Protein 2DRI (pdb70)

Organism: Escherichia coli (strain K12) (NCBI:txid83333)

B-factor: mean 22.69, std 11.7, range [7.86, 69.54]

InterPro domains:
  IPR025997 Periplasmic binding protein [PF13407] (29-281)
  IPR028082 Periplasmic binding protein-like I [SSF53822] (26-295)

Nearest PDB structures (foldseek):
  1dbp-assembly1_A  TM=1.003E+00  e=9.911E-52  Escherichia coli
  1drj-assembly1_A  TM=1.003E+00  e=2.709E-51  Escherichia coli
  1drk-assembly1_A  TM=1.003E+00  e=5.599E-51  Escherichia coli
  2gx6-assembly1_A  TM=9.977E-01  e=1.998E-49  Escherichia coli K-12
  1urp-assembly1_A  TM=7.702E-01  e=1.668E-48  Escherichia coli K-12

CATH classification: 3.40.50.2300 (+1 more: 3.40.50.2300)

Foldseek 3Di:
DAEAEEEEAAPPALLQVLLVVLLVVLCVVVVYHYHYHYQPLPLVSSLVVLVVVLPVRHQAYEYADSFQESCQVSQVVCVVSVHAYEYFAWHRPHHDHQAYEHAQLLCQLLVLLVVCCVPQNAQAEEEEAFADPRTPNRVNSVNSVVVSCVVRVYHYQYYYYQHLAQQSLLVVLLVSCVVCVRHAEYEYSAQSSQNSNLVSCVVVVNQRHAYEHEACRPVSQVCLQVVSHAKYKHWNSSVSSSVSNVVSVCVVVVHHDDRYDHTDIDIDHHD

Secondary structure (DSSP, 8-state):
--EEEEEES-SSSHHHHHHHHHHHHHHHHHT-EEEEEE-TT-HHHHHHHHHHHTTTTEEEEEE--SSTTTTHHHHHHHHHTT--EEEESS--SSS--SEEEEE-HHHHHHHHHHHHHHHH-TT-EEEEEE--TT-HHHHHHHHHHHHHHHHHT-EEEEEEE-TT-HHHHHHHHHHHHHH-TT--EEEESSHHHHHHHHHHHHHHT--S-EEEEEE--HHHHHHHHTTSS-EEEE--HHHHHHHHHHHHHHHHTT----SEEEE--EEE---

Radius of gyration: 19.08 Å; Cα contacts (8 Å, |Δi|>4): 651; chains: 1; bounding box: 45×58×33 Å

Sequence (271 aa):
KDTIALVVSTLNNPFFVSLKDGAQKEADKLGYNLVVLDSQNNPAKELANVQDLTVRGTKILLINPTDSDAVGNAVKMANQANIPVITLDRQATKGEVVSHIASDNVLGGKIAGDYIAKKAGEGAKVIELQGIAGTSAARERGEGFQQAVAAHKFNVLASQPADFDRIKGLNVMQNLLTAHPDVQAVFAQNDEMALGALRALQTAGKSDVMVVGFDGTPDGEKAVNDGKLAATIAQLPDQIGAKGVETADKVLKGEKVQAKYPVDLKLVVKQ

Solvent-accessible surface area: 11570 Å² total; per-residue (Å²): 184,56,27,0,0,0,0,0,0,16,64,127,8,42,6,7,56,32,0,50,70,6,0,63,159,18,0,97,149,59,35,26,68,22,35,45,34,39,0,105,71,60,60,72,76,2,53,45,19,2,79,76,4,34,130,120,47,10,89,0,5,0,0,0,0,4,31,5,92,48,0,5,101,3,0,102,66,1,46,147,37,132,15,41,1,0,1,0,7,5,70,16,76,118,29,141,49,57,1,21,0,3,4,73,3,44,76,0,0,78,49,0,0,44,27,0,8,148,112,34,26,113,36,3,72,0,0,4,0,53,1,29,74,34,1,5,2,10,128,28,7,12,86,0,0,90,91,0,21,65,67,33,151,15,71,49,37,18,53,72,56,1,46,18,42,83,109,100,0,41,77,21,0,52,99,17,12,115,71,48,78,65,3,79,0,0,0,0,1,3,0,15,0,0,22,1,0,28,143,0,5,136,100,53,66,58,116,108,12,28,1,0,0,0,6,16,7,98,64,0,64,126,2,0,83,71,54,114,2,34,0,0,0,8,6,62,18,67,92,0,0,25,59,0,0,52,0,0,14,59,31,59,134,64,88,202,33,109,77,92,20,102,15,118,32,123,68,21,57,100,201

Structure (mmCIF, N/CA/C/O backbone):
data_2DRI
#
_entry.id   2DRI
#
_cell.length_a   74.920
_cell.length_b   88.990
_cell.length_c   40.270
_cell.angle_alpha   90.00
_cell.angle_beta   90.00
_cell.angle_gamma   90.00
#
_symmetry.space_group_name_H-M   'P 21 21 21'
#
loop_
_entity.id
_entity.type
_entity.pdbx_description
1 polymer 'D-RIBOSE-BINDING PROTEIN'
2 non-polymer beta-D-ribopyranose
3 water water
#
loop_
_atom_site.group_PDB
_atom_site.id
_atom_site.type_symbol
_atom_site.label_atom_id
_atom_site.label_alt_id
_atom_site.label_comp_id
_atom_site.label_asym_id
_atom_site.label_entity_id
_atom_site.label_seq_id
_atom_site.pdbx_PDB_ins_code
_atom_site.Cartn_x
_atom_site.Cartn_y
_atom_site.Cartn_z
_atom_site.occupancy
_atom_site.B_iso_or_equiv
_atom_site.auth_seq_id
_atom_site.auth_comp_id
_atom_site.auth_asym_id
_atom_site.auth_atom_id
_atom_site.pdbx_PDB_model_num
ATOM 1 N N . LYS A 1 1 ? 64.731 9.461 59.430 1.00 43.16 1 LYS A N 1
ATOM 2 C CA . LYS A 1 1 ? 63.588 10.286 58.927 1.00 41.35 1 LYS A CA 1
ATOM 3 C C . LYS A 1 1 ? 63.790 10.671 57.468 1.00 39.62 1 LYS A C 1
ATOM 4 O O . LYS A 1 1 ? 64.887 11.089 57.078 1.00 41.63 1 LYS A O 1
ATOM 16 N N . ASP A 1 2 ? 62.754 10.504 56.664 1.00 35.56 2 ASP A N 1
ATOM 17 C CA . ASP A 1 2 ? 62.809 10.949 55.290 1.00 33.00 2 ASP A CA 1
ATOM 18 C C . ASP A 1 2 ? 62.710 12.475 55.222 1.00 30.50 2 ASP A C 1
ATOM 19 O O . ASP A 1 2 ? 62.048 13.121 56.052 1.00 29.26 2 ASP A O 1
ATOM 25 N N . THR A 1 3 ? 63.375 13.040 54.248 1.00 26.49 3 THR A N 1
ATOM 26 C CA . THR A 1 3 ? 63.375 14.470 54.079 1.00 25.41 3 THR A CA 1
ATOM 27 C C . THR A 1 3 ? 62.532 14.872 52.879 1.00 22.88 3 THR A C 1
ATOM 28 O O . THR A 1 3 ? 62.678 14.320 51.778 1.00 21.54 3 THR A O 1
ATOM 34 N N . ILE A 1 4 ? 61.604 15.778 53.126 1.00 22.33 4 ILE A N 1
ATOM 35 C CA . ILE A 1 4 ? 60.826 16.388 52.059 1.00 21.43 4 ILE A CA 1
ATOM 36 C C . ILE A 1 4 ? 61.313 17.824 51.936 1.00 19.39 4 ILE A C 1
ATOM 37 O O . ILE A 1 4 ? 61.613 18.470 52.943 1.00 19.57 4 ILE A O 1
ATOM 43 N N . ALA A 1 5 ? 61.430 18.321 50.740 1.00 17.34 5 ALA A N 1
ATOM 44 C CA . ALA A 1 5 ? 61.876 19.690 50.584 1.00 16.20 5 ALA A CA 1
ATOM 45 C C . ALA A 1 5 ? 60.752 20.564 50.063 1.00 15.41 5 ALA A C 1
ATOM 46 O O . ALA A 1 5 ? 59.968 20.137 49.207 1.00 14.55 5 ALA A O 1
ATOM 49 N N . LEU A 1 6 ? 60.670 21.765 50.613 1.00 14.20 6 LEU A N 1
ATOM 50 C CA . LEU A 1 6 ? 59.723 22.759 50.152 1.00 14.05 6 LEU A CA 1
ATOM 51 C C . LEU A 1 6 ? 60.497 23.965 49.611 1.00 13.91 6 LEU A C 1
ATOM 52 O O . LEU A 1 6 ? 61.218 24.634 50.362 1.00 14.81 6 LEU A O 1
ATOM 58 N N . VAL A 1 7 ? 60.391 24.200 48.315 1.00 11.88 7 VAL A N 1
ATOM 59 C CA . VAL A 1 7 ? 61.025 25.364 47.694 1.00 13.15 7 VAL A CA 1
ATOM 60 C C . VAL A 1 7 ? 59.945 26.389 47.418 1.00 13.33 7 VAL A C 1
ATOM 61 O O . VAL A 1 7 ? 59.096 26.186 46.540 1.00 13.37 7 VAL A O 1
ATOM 66 N N . VAL A 1 8 ? 59.955 27.471 48.181 1.00 12.69 8 VAL A N 1
ATOM 67 C CA . VAL A 1 8 ? 58.910 28.481 48.065 1.00 13.00 8 VAL A CA 1
ATOM 68 C C . VAL A 1 8 ? 59.393 29.705 47.251 1.00 12.07 8 VAL A C 1
ATOM 69 O O . VAL A 1 8 ? 60.583 30.051 47.319 1.00 12.73 8 VAL A O 1
ATOM 74 N N . SER A 1 9 ? 58.494 30.335 46.457 1.00 11.40 9 SER A N 1
ATOM 75 C CA . SER A 1 9 ? 58.897 31.486 45.604 1.00 11.12 9 SER A CA 1
ATOM 76 C C . SER A 1 9 ? 59.469 32.645 46.434 1.00 10.07 9 SER A C 1
ATOM 77 O O . SER A 1 9 ? 60.426 33.284 46.022 1.00 13.05 9 SER A O 1
ATOM 82 N N . THR A 1 10 ? 58.900 32.890 47.608 1.00 11.22 10 THR A N 1
ATOM 83 C CA . THR A 1 10 ? 59.394 33.930 48.492 1.00 13.49 10 THR A CA 1
ATOM 84 C C . THR A 1 10 ? 58.793 33.757 49.885 1.00 15.11 10 THR A C 1
ATOM 85 O O . THR A 1 10 ? 57.710 33.176 50.032 1.00 16.74 10 THR A O 1
ATOM 91 N N . LEU A 1 11 ? 59.515 34.215 50.902 1.00 14.10 11 LEU A N 1
ATOM 92 C CA . LEU A 1 11 ? 58.982 34.236 52.247 1.00 14.12 11 LEU A CA 1
ATOM 93 C C . LEU A 1 11 ? 58.563 35.659 52.646 1.00 14.45 11 LEU A C 1
ATOM 94 O O . LEU A 1 11 ? 58.102 35.889 53.756 1.00 15.06 11 LEU A O 1
ATOM 100 N N . ASN A 1 12 ? 58.730 36.619 51.734 1.00 14.29 12 ASN A N 1
ATOM 101 C CA . ASN A 1 12 ? 58.324 37.986 52.015 1.00 16.38 12 ASN A CA 1
ATOM 102 C C . ASN A 1 12 ? 56.913 38.211 51.498 1.00 17.42 12 ASN A C 1
ATOM 103 O O . ASN A 1 12 ? 56.662 39.071 50.657 1.00 22.56 12 ASN A O 1
ATOM 111 N N . ASN A 1 13 ? 56.018 37.400 51.978 1.00 15.54 13 ASN A N 1
ATOM 112 C CA . ASN A 1 13 ? 54.604 37.494 51.644 1.00 13.48 13 ASN A CA 1
ATOM 113 C C . ASN A 1 13 ? 53.924 36.591 52.639 1.00 13.71 13 ASN A C 1
ATOM 114 O O . ASN A 1 13 ? 54.219 35.404 52.679 1.00 13.86 13 ASN A O 1
ATOM 122 N N . PRO A 1 14 ? 53.040 37.134 53.491 1.00 14.96 14 PRO A N 1
ATOM 123 C CA . PRO A 1 14 ? 52.325 36.349 54.521 1.00 12.60 14 PRO A CA 1
ATOM 124 C C . PRO A 1 14 ? 51.643 35.082 53.960 1.00 12.64 14 PRO A C 1
ATOM 125 O O . PRO A 1 14 ? 51.530 34.064 54.649 1.00 12.44 14 PRO A O 1
ATOM 129 N N . PHE A 1 15 ? 51.205 35.135 52.717 1.00 10.92 15 PHE A N 1
ATOM 130 C CA . PHE A 1 15 ? 50.569 33.973 52.118 1.00 13.03 15 PHE A CA 1
ATOM 131 C C . PHE A 1 15 ? 51.519 32.760 52.118 1.00 12.56 15 PHE A C 1
ATOM 132 O O . PHE A 1 15 ? 51.142 31.657 52.516 1.00 13.03 15 PHE A O 1
ATOM 141 N N . PHE A 1 16 ? 52.756 32.967 51.681 1.00 11.95 16 PHE A N 1
ATOM 142 C CA . PHE A 1 16 ? 53.715 31.871 51.626 1.00 12.34 16 PHE A CA 1
ATOM 143 C C . PHE A 1 16 ? 54.243 31.472 52.999 1.00 12.72 16 PHE A C 1
ATOM 144 O O . PHE A 1 16 ? 54.646 30.336 53.194 1.00 14.03 16 PHE A O 1
ATOM 153 N N . VAL A 1 17 ? 54.226 32.392 53.962 1.00 13.22 17 VAL A N 1
ATOM 154 C CA . VAL A 1 17 ? 54.566 32.034 55.334 1.00 13.34 17 VAL A CA 1
ATOM 155 C C . VAL A 1 17 ? 53.522 31.032 55.873 1.00 14.18 17 VAL A C 1
ATOM 156 O O . VAL A 1 17 ? 53.850 30.013 56.492 1.00 12.92 17 VAL A O 1
ATOM 161 N N . SER A 1 18 ? 52.251 31.319 55.608 1.00 14.70 18 SER A N 1
ATOM 162 C CA . SER A 1 18 ? 51.169 30.428 56.017 1.00 13.88 18 SER A CA 1
ATOM 163 C C . SER A 1 18 ? 51.263 29.061 55.320 1.00 13.69 18 SER A C 1
ATOM 164 O O . SER A 1 18 ? 50.995 28.033 55.934 1.00 13.20 18 SER A O 1
ATOM 169 N N . LEU A 1 19 ? 51.613 29.072 54.026 1.00 12.67 19 LEU A N 1
ATOM 170 C CA . LEU A 1 19 ? 51.747 27.836 53.256 1.00 12.83 19 LEU A CA 1
ATOM 171 C C . LEU A 1 19 ? 52.850 26.991 53.870 1.00 14.01 19 LEU A C 1
ATOM 172 O O . LEU A 1 19 ? 52.676 25.773 54.060 1.00 16.02 19 LEU A O 1
ATOM 178 N N . LYS A 1 20 ? 53.972 27.645 54.201 1.00 13.89 20 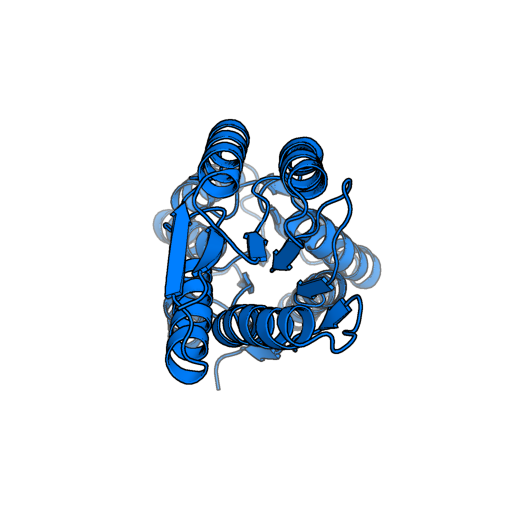LYS A N 1
ATOM 179 C CA . LYS A 1 20 ? 55.097 26.967 54.860 1.00 16.00 20 LYS A CA 1
ATOM 180 C C . LYS A 1 20 ? 54.690 26.403 56.213 1.00 15.32 20 LYS A C 1
ATOM 181 O O . LYS A 1 20 ? 55.027 25.270 56.526 1.00 16.52 20 LYS A O 1
ATOM 191 N N . ASP A 1 21 ? 53.981 27.180 57.018 1.00 15.80 21 ASP A N 1
ATOM 192 C CA . ASP A 1 21 ? 53.537 26.688 58.331 1.00 17.91 21 ASP A CA 1
ATOM 193 C C . ASP A 1 21 ? 52.616 25.466 58.206 1.00 17.95 21 ASP A C 1
ATOM 194 O O . ASP A 1 21 ? 52.715 24.507 58.991 1.00 16.69 21 ASP A O 1
ATOM 200 N N . GLY A 1 22 ? 51.723 25.508 57.222 1.00 16.88 22 GLY A N 1
ATOM 201 C CA . GLY A 1 22 ? 50.829 24.401 56.990 1.00 17.10 22 GLY A CA 1
ATOM 202 C C . GLY A 1 22 ? 51.599 23.145 56.687 1.00 18.75 22 GLY A C 1
ATOM 203 O O . GLY A 1 22 ? 51.325 22.088 57.265 1.00 19.10 22 GLY A O 1
ATOM 205 N N . ALA A 1 23 ? 52.593 23.261 55.790 1.00 17.83 23 ALA A N 1
ATOM 206 C CA . ALA A 1 23 ? 53.437 22.121 55.428 1.00 17.02 23 ALA A CA 1
ATOM 207 C C . ALA A 1 23 ? 54.244 21.609 56.632 1.00 18.05 23 ALA A C 1
ATOM 208 O O . ALA A 1 23 ? 54.372 20.397 56.830 1.00 18.40 23 ALA A O 1
ATOM 211 N N . GLN A 1 24 ? 54.756 22.536 57.438 1.00 17.86 24 GLN A N 1
ATOM 212 C CA . GLN A 1 24 ? 55.550 22.194 58.609 1.00 19.64 24 GLN A CA 1
ATOM 213 C C . GLN A 1 24 ? 54.725 21.435 59.634 1.00 21.29 24 GLN A C 1
ATOM 214 O O . GLN A 1 24 ? 55.195 20.459 60.235 1.00 21.57 24 GLN A O 1
ATOM 223 N N . LYS A 1 25 ? 53.507 21.875 59.836 1.00 20.68 25 LYS A N 1
ATOM 224 C CA . LYS A 1 25 ? 52.641 21.235 60.804 1.00 22.95 25 LYS A CA 1
ATOM 225 C C . LYS A 1 25 ? 52.334 19.788 60.387 1.00 23.24 25 LYS A C 1
ATOM 226 O O . LYS A 1 25 ? 52.307 18.865 61.223 1.00 25.30 25 LYS A O 1
ATOM 236 N N . GLU A 1 26 ? 52.132 19.586 59.098 1.00 22.58 26 GLU A N 1
ATOM 237 C CA . GLU A 1 26 ? 51.793 18.269 58.587 1.00 22.89 26 GLU A CA 1
ATOM 238 C C . GLU A 1 26 ? 53.012 17.350 58.599 1.00 24.70 26 GLU A C 1
ATOM 239 O O . GLU A 1 26 ? 52.906 16.173 58.963 1.00 23.80 26 GLU A O 1
ATOM 246 N N . ALA A 1 27 ? 54.165 17.892 58.209 1.00 22.95 27 ALA A N 1
ATOM 247 C CA . ALA A 1 27 ? 55.397 17.131 58.244 1.00 24.24 27 ALA A CA 1
ATOM 248 C C . ALA A 1 27 ? 55.634 16.628 59.661 1.00 26.72 27 ALA A C 1
ATOM 249 O O . ALA A 1 27 ? 55.959 15.465 59.868 1.00 26.80 27 ALA A O 1
ATOM 252 N N . ASP A 1 28 ? 55.445 17.509 60.633 1.00 29.59 28 ASP A N 1
ATOM 253 C CA . ASP A 1 28 ? 55.619 17.143 62.040 1.00 32.88 28 ASP A CA 1
ATOM 254 C C . ASP A 1 28 ? 54.667 16.018 62.437 1.00 34.11 28 ASP A C 1
ATOM 255 O O . ASP A 1 28 ? 55.051 15.083 63.144 1.00 35.83 28 ASP A O 1
ATOM 261 N N . LYS A 1 29 ? 53.433 16.116 61.977 1.00 33.84 29 LYS A N 1
ATOM 262 C CA . LYS A 1 29 ? 52.423 15.121 62.290 1.00 33.10 29 LYS A CA 1
ATOM 263 C C . LYS A 1 29 ? 52.764 13.759 61.672 1.00 32.09 29 LYS A C 1
ATOM 264 O O . LYS A 1 29 ? 52.628 12.731 62.334 1.00 32.60 29 LYS A O 1
ATOM 274 N N . LEU A 1 30 ? 53.253 13.766 60.420 1.00 30.52 30 LEU A N 1
ATOM 275 C CA . LEU A 1 30 ? 53.545 12.525 59.706 1.00 28.01 30 LEU A CA 1
ATOM 276 C C . LEU A 1 30 ? 54.972 12.005 59.912 1.00 27.94 30 LEU A C 1
ATOM 277 O O . LEU A 1 30 ? 55.344 10.986 59.322 1.00 28.78 30 LEU A O 1
ATOM 283 N N . GLY A 1 31 ? 55.771 12.692 60.728 1.00 27.37 31 GLY A N 1
ATOM 284 C CA . GLY A 1 31 ? 57.124 12.224 61.021 1.00 27.73 31 GLY A CA 1
ATOM 285 C C . GLY A 1 31 ? 58.154 12.457 59.911 1.00 28.87 31 GLY A C 1
ATOM 286 O O . GLY A 1 31 ? 59.082 11.655 59.726 1.00 29.23 31 GLY A O 1
ATOM 288 N N . TYR A 1 32 ? 58.010 13.536 59.163 1.00 27.78 32 TYR A N 1
ATOM 289 C CA . TYR A 1 32 ? 58.983 13.838 58.131 1.00 26.21 32 TYR A CA 1
ATOM 290 C C . TYR A 1 32 ? 59.879 14.976 58.530 1.00 25.80 32 TYR A C 1
ATOM 291 O O . TYR A 1 32 ? 59.559 15.784 59.420 1.00 25.11 32 TYR A O 1
ATOM 302 N N . ASN A 1 33 ? 60.999 15.038 57.866 1.00 25.80 33 ASN A N 1
ATOM 303 C CA . ASN A 1 33 ? 61.907 16.139 58.046 1.00 26.96 33 ASN A CA 1
ATOM 304 C C . ASN A 1 33 ? 61.641 17.137 56.928 1.00 24.74 33 ASN A C 1
ATOM 305 O O . ASN A 1 33 ? 61.714 16.763 55.763 1.00 25.90 33 ASN A O 1
ATOM 313 N N . LEU A 1 34 ? 61.301 18.386 57.261 1.00 23.75 34 LEU A N 1
ATOM 314 C CA . LEU A 1 34 ? 61.020 19.380 56.201 1.00 21.45 34 LEU A CA 1
ATOM 315 C C . LEU A 1 34 ? 62.137 20.401 56.038 1.00 20.42 34 LEU A C 1
ATOM 316 O O . LEU A 1 34 ? 62.450 21.136 56.974 1.00 22.12 34 LEU A O 1
ATOM 322 N N . VAL A 1 35 ? 62.719 20.443 54.843 1.00 19.12 35 VAL A N 1
ATOM 323 C CA . VAL A 1 35 ? 63.727 21.454 54.519 1.00 20.12 35 VAL A CA 1
ATOM 324 C C . VAL A 1 35 ? 63.076 22.586 53.684 1.00 18.52 35 VAL A C 1
ATOM 325 O O . VAL A 1 35 ? 62.438 22.325 52.670 1.00 18.27 35 VAL A O 1
ATOM 330 N N . VAL A 1 36 ? 63.225 23.837 54.119 1.00 17.22 36 VAL A N 1
ATOM 331 C CA . VAL A 1 36 ? 62.602 24.966 53.396 1.00 16.72 36 VAL A CA 1
ATOM 332 C C . VAL A 1 36 ? 63.651 25.849 52.728 1.00 14.69 36 VAL A C 1
ATOM 333 O O . VAL A 1 36 ? 64.600 26.280 53.371 1.00 16.50 36 VAL A O 1
ATOM 338 N N . LEU A 1 37 ? 63.486 26.105 51.448 1.00 13.65 37 LEU A N 1
ATOM 339 C CA . LEU A 1 37 ? 64.416 26.968 50.729 1.00 14.60 37 LEU A CA 1
ATOM 340 C C . LEU A 1 37 ? 63.661 28.093 50.036 1.00 15.03 37 LEU A C 1
ATOM 341 O O . LEU A 1 37 ? 62.583 27.873 49.481 1.00 15.19 37 LEU A O 1
ATOM 347 N N . ASP A 1 38 ? 64.232 29.282 50.072 1.00 13.03 38 ASP A N 1
ATOM 348 C CA . ASP A 1 38 ? 63.600 30.455 49.507 1.00 12.74 38 ASP A CA 1
ATOM 349 C C . ASP A 1 38 ? 64.225 30.830 48.172 1.00 10.45 38 ASP A C 1
ATOM 350 O O . ASP A 1 38 ? 65.409 31.043 48.094 1.00 12.47 38 ASP A O 1
ATOM 356 N N . SER A 1 39 ? 63.428 30.926 47.132 1.00 10.78 39 SER A N 1
ATOM 357 C CA . SER A 1 39 ? 63.947 31.283 45.809 1.00 11.65 39 SER A CA 1
ATOM 358 C C . SER A 1 39 ? 64.015 32.808 45.596 1.00 12.37 39 SER A C 1
ATOM 359 O O . SER A 1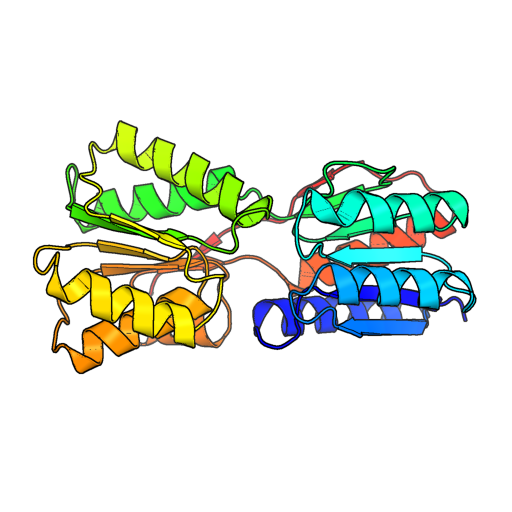 39 ? 64.562 33.277 44.586 1.00 12.74 39 SER A O 1
ATOM 364 N N . GLN A 1 40 ? 63.394 33.558 46.514 1.00 10.96 40 GLN A N 1
ATOM 365 C CA . GLN A 1 40 ? 63.392 35.027 46.457 1.00 13.71 40 GLN A CA 1
ATOM 366 C C . GLN A 1 40 ? 62.959 35.590 45.079 1.00 14.00 40 GLN A C 1
ATOM 367 O O . GLN A 1 40 ? 63.555 36.520 44.567 1.00 16.04 40 GLN A O 1
ATOM 376 N N . ASN A 1 41 ? 61.914 34.985 44.489 1.00 14.00 41 ASN A N 1
ATOM 377 C CA . ASN A 1 41 ? 61.351 35.414 43.198 1.00 15.31 41 ASN A CA 1
ATOM 378 C C . ASN A 1 41 ? 62.337 35.345 42.048 1.00 15.50 41 ASN A C 1
ATOM 379 O O . ASN A 1 41 ? 62.073 35.882 40.973 1.00 16.21 41 ASN A O 1
ATOM 387 N N . ASN A 1 42 ? 63.440 34.640 42.250 1.00 15.37 42 ASN A N 1
ATOM 388 C CA . ASN A 1 42 ? 64.499 34.567 41.241 1.00 14.40 42 ASN A CA 1
ATOM 389 C C . ASN A 1 42 ? 64.636 33.133 40.655 1.00 13.84 42 ASN A C 1
ATOM 390 O O . ASN A 1 42 ? 65.037 32.198 41.370 1.00 12.94 42 ASN A O 1
ATOM 398 N N . PRO A 1 43 ? 64.283 32.922 39.354 1.00 13.41 43 PRO A N 1
ATOM 399 C CA . PRO A 1 43 ? 64.392 31.601 38.697 1.00 13.84 43 PRO A CA 1
ATOM 400 C C . PRO A 1 43 ? 65.814 31.013 38.798 1.00 15.08 43 PRO A C 1
ATOM 401 O O . PRO A 1 43 ? 65.990 29.801 38.870 1.00 15.21 43 PRO A O 1
ATOM 405 N N . ALA A 1 44 ? 66.836 31.874 38.774 1.00 15.07 44 ALA A N 1
ATOM 406 C CA . ALA A 1 44 ? 68.207 31.387 38.884 1.00 15.31 44 ALA A CA 1
ATOM 407 C C . ALA A 1 44 ? 68.452 30.821 40.259 1.00 14.66 44 ALA A C 1
ATOM 408 O O . ALA A 1 44 ? 69.122 29.806 40.401 1.00 17.94 44 ALA A O 1
ATOM 411 N N . LYS A 1 45 ? 67.909 31.483 41.269 1.00 14.71 45 LYS A N 1
ATOM 412 C CA . LYS A 1 45 ? 68.060 31.038 42.643 1.00 15.89 45 LYS A CA 1
ATOM 413 C C . LYS A 1 45 ? 67.275 29.736 42.868 1.00 14.16 45 LYS A C 1
ATOM 414 O O . LYS A 1 45 ? 67.709 28.840 43.586 1.00 13.66 45 LYS A O 1
ATOM 424 N N . GLU A 1 46 ? 66.114 29.653 42.248 1.00 14.17 46 GLU A N 1
ATOM 425 C CA . GLU A 1 46 ? 65.282 28.469 42.338 1.00 13.04 46 GLU A CA 1
ATOM 426 C C . GLU A 1 46 ? 66.024 27.245 41.789 1.00 12.60 46 GLU A C 1
ATOM 427 O O . GLU A 1 46 ? 66.043 26.176 42.420 1.00 12.89 46 GLU A O 1
ATOM 434 N N . LEU A 1 47 ? 66.644 27.410 40.626 1.00 12.81 47 LEU A N 1
ATOM 435 C CA . LEU A 1 47 ? 67.384 26.326 40.000 1.00 14.44 47 LEU A CA 1
ATOM 436 C C . LEU A 1 47 ? 68.523 25.853 40.913 1.00 15.48 47 LEU A C 1
ATOM 437 O O . LEU A 1 47 ? 68.687 24.652 41.149 1.00 16.43 47 LEU A O 1
ATOM 443 N N . ALA A 1 48 ? 69.269 26.788 41.467 1.00 13.63 48 ALA A N 1
ATOM 444 C CA . ALA A 1 48 ? 70.359 26.425 42.335 1.00 15.40 48 ALA A CA 1
ATOM 445 C C . ALA A 1 48 ? 69.847 25.664 43.549 1.00 15.74 48 ALA A C 1
ATOM 446 O O . ALA A 1 48 ? 70.503 24.729 44.041 1.00 14.50 48 ALA A O 1
ATOM 449 N N . ASN A 1 49 ? 68.674 26.078 44.043 1.00 16.00 49 ASN A N 1
ATOM 450 C CA . ASN A 1 49 ? 68.053 25.431 45.208 1.00 15.74 49 ASN A CA 1
ATOM 451 C C . ASN A 1 49 ? 67.750 23.966 44.906 1.00 14.83 49 ASN A C 1
ATOM 452 O O . ASN A 1 49 ? 68.052 23.087 45.702 1.00 13.97 49 ASN A O 1
ATOM 460 N N . VAL A 1 50 ? 67.134 23.728 43.754 1.00 14.73 50 VAL A N 1
ATOM 461 C CA . VAL A 1 50 ? 66.788 22.373 43.341 1.00 15.25 50 VAL A CA 1
ATOM 462 C C . VAL A 1 50 ? 68.058 21.533 43.080 1.00 16.62 50 VAL A C 1
ATOM 463 O O . VAL A 1 50 ? 68.139 20.384 43.522 1.00 16.57 50 VAL A O 1
ATOM 468 N N . GLN A 1 51 ? 69.042 22.095 42.371 1.00 15.96 51 GLN A N 1
ATOM 469 C CA . GLN A 1 51 ? 70.310 21.379 42.158 1.00 18.99 51 GLN A CA 1
ATOM 470 C C . GLN A 1 51 ? 70.908 20.923 43.479 1.00 19.01 51 GLN A C 1
ATOM 471 O O . GLN A 1 51 ? 71.317 19.787 43.615 1.00 22.55 51 GLN A O 1
ATOM 480 N N . ASP A 1 52 ? 70.923 21.805 44.450 1.00 19.47 52 ASP A N 1
ATOM 481 C CA . ASP A 1 52 ? 71.411 21.485 45.775 1.00 22.77 52 ASP A CA 1
ATOM 482 C C . ASP A 1 52 ? 70.682 20.310 46.440 1.00 23.02 52 ASP A C 1
ATOM 483 O O . ASP A 1 52 ? 71.303 19.399 46.979 1.00 22.68 52 ASP A O 1
ATOM 489 N N . LEU A 1 53 ? 69.364 20.356 46.424 1.00 21.22 53 LEU A N 1
ATOM 490 C CA . LEU A 1 53 ? 68.556 19.353 47.100 1.00 21.23 53 LEU A CA 1
ATOM 491 C C . LEU A 1 53 ? 68.682 17.963 46.483 1.00 19.67 53 LEU A C 1
ATOM 492 O O . LEU A 1 53 ? 68.562 16.961 47.193 1.00 17.64 53 LEU A O 1
ATOM 498 N N . THR A 1 54 ? 68.942 17.903 45.171 1.00 19.52 54 THR A N 1
ATOM 499 C CA . THR A 1 54 ? 69.006 16.608 44.481 1.00 21.37 54 THR A CA 1
ATOM 500 C C . THR A 1 54 ? 70.101 15.691 45.022 1.00 23.49 54 THR A C 1
ATOM 501 O O . THR A 1 54 ? 70.038 14.473 44.843 1.00 23.43 54 THR A O 1
ATOM 507 N N . VAL A 1 55 ? 71.088 16.258 45.703 1.00 23.34 55 VAL A N 1
ATOM 508 C CA . VAL A 1 55 ? 72.162 15.445 46.252 1.00 25.08 55 VAL A CA 1
ATOM 509 C C . VAL A 1 55 ? 72.157 15.452 47.779 1.00 26.12 55 VAL A C 1
ATOM 510 O O . VAL A 1 55 ? 73.116 15.011 48.396 1.00 26.92 55 VAL A O 1
ATOM 515 N N . ARG A 1 56 ? 71.077 15.940 48.390 1.00 26.67 56 ARG A N 1
ATOM 516 C CA . ARG A 1 56 ? 70.998 15.991 49.850 1.00 28.07 56 ARG A CA 1
ATOM 517 C C . ARG A 1 56 ? 70.178 14.847 50.426 1.00 26.75 56 ARG A C 1
ATOM 518 O O . ARG A 1 56 ? 69.894 14.858 51.621 1.00 27.87 56 ARG A O 1
ATOM 532 N N . GLY A 1 57 ? 69.751 13.896 49.608 1.00 24.82 57 GLY A N 1
ATOM 533 C CA . GLY A 1 57 ? 68.946 12.816 50.141 1.00 23.72 57 GLY A CA 1
ATOM 534 C C . GLY A 1 57 ? 67.476 13.205 50.277 1.00 24.39 57 GLY A C 1
ATOM 535 O O . GLY A 1 57 ? 66.739 12.655 51.104 1.00 24.54 57 GLY A O 1
ATOM 537 N N . THR A 1 58 ? 67.058 14.172 49.472 1.00 23.30 58 THR A N 1
ATOM 538 C CA . THR A 1 58 ? 65.673 14.608 49.440 1.00 19.91 58 THR A CA 1
ATOM 539 C C . THR A 1 58 ? 64.812 13.516 48.815 1.00 17.60 58 THR A C 1
ATOM 540 O O . THR A 1 58 ? 65.150 12.996 47.762 1.00 18.52 58 THR A O 1
ATOM 546 N N . LYS A 1 59 ? 63.729 13.172 49.474 1.00 17.89 59 LYS A N 1
ATOM 547 C CA . LYS A 1 59 ? 62.832 12.123 48.988 1.00 20.25 59 LYS A CA 1
ATOM 548 C C . LYS A 1 59 ? 61.756 12.651 48.025 1.00 19.73 59 LYS A C 1
ATOM 549 O O . LYS A 1 59 ? 61.424 11.994 47.025 1.00 19.50 59 LYS A O 1
ATOM 559 N N . ILE A 1 60 ? 61.188 13.820 48.345 1.00 19.22 60 ILE A N 1
ATOM 560 C CA . ILE A 1 60 ? 60.132 14.432 47.499 1.00 18.62 60 ILE A CA 1
ATOM 561 C C . ILE A 1 60 ? 60.367 15.948 47.426 1.00 14.18 60 ILE A C 1
ATOM 562 O O . ILE A 1 60 ? 60.800 16.546 48.403 1.00 13.25 60 ILE A O 1
ATOM 568 N N . LEU A 1 61 ? 60.081 16.542 46.280 1.00 13.69 61 LEU A N 1
ATOM 569 C CA . LEU A 1 61 ? 60.194 17.988 46.127 1.00 13.22 61 LEU A CA 1
ATOM 570 C C . LEU A 1 61 ? 58.815 18.628 46.001 1.00 11.48 61 LEU A C 1
ATOM 571 O O . LEU A 1 61 ? 58.066 18.336 45.073 1.00 11.54 61 LEU A O 1
ATOM 577 N N . LEU A 1 62 ? 58.489 19.456 46.977 1.00 12.36 62 LEU A N 1
ATOM 578 C CA . LEU A 1 62 ? 57.310 20.323 46.915 1.00 11.97 62 LEU A CA 1
ATOM 579 C C . LEU A 1 62 ? 57.798 21.678 46.390 1.00 12.72 62 LEU A C 1
ATOM 580 O O . LEU A 1 62 ? 58.621 22.318 47.045 1.00 12.19 62 LEU A O 1
ATOM 586 N N . ILE A 1 63 ? 57.348 22.108 45.228 1.00 12.00 63 ILE A N 1
ATOM 587 C CA . ILE A 1 63 ? 57.836 23.377 44.698 1.00 11.66 63 ILE A CA 1
ATOM 588 C C . ILE A 1 63 ? 56.707 24.344 44.337 1.00 12.84 63 ILE A C 1
ATOM 589 O O . ILE A 1 63 ? 55.677 23.974 43.753 1.00 11.99 63 ILE A O 1
ATOM 595 N N . ASN A 1 64 ? 56.912 25.592 44.729 1.00 11.71 64 ASN A N 1
ATOM 596 C CA . ASN A 1 64 ? 56.029 26.681 44.345 1.00 11.38 64 ASN A CA 1
ATOM 597 C C . ASN A 1 64 ? 56.846 27.521 43.332 1.00 10.26 64 ASN A C 1
ATOM 598 O O . ASN A 1 64 ? 57.686 28.327 43.737 1.00 11.83 64 ASN A O 1
ATOM 606 N N . PRO A 1 65 ? 56.650 27.296 42.003 1.00 10.43 65 PRO A N 1
ATOM 607 C CA . PRO A 1 65 ? 57.408 27.993 40.934 1.00 11.26 65 PRO A CA 1
ATOM 608 C C . PRO A 1 65 ? 57.484 29.530 41.041 1.00 11.12 65 PRO A C 1
ATOM 609 O O . PRO A 1 65 ? 56.500 30.191 41.374 1.00 13.06 65 PRO A O 1
ATOM 613 N N . THR A 1 66 ? 58.672 30.084 40.758 1.00 10.39 66 THR A N 1
ATOM 614 C CA . THR A 1 66 ? 58.824 31.535 40.703 1.00 11.45 66 THR A CA 1
ATOM 615 C C . THR A 1 66 ? 58.229 32.043 39.392 1.00 12.26 66 THR A C 1
ATOM 616 O O . THR A 1 66 ? 57.746 33.174 39.296 1.00 13.29 66 THR A O 1
ATOM 622 N N . ASP A 1 67 ? 58.246 31.153 38.405 1.00 12.16 67 ASP A N 1
ATOM 623 C CA . ASP A 1 67 ? 57.779 31.430 37.055 1.00 13.56 67 ASP A CA 1
ATOM 624 C C . ASP A 1 67 ? 57.353 30.081 36.486 1.00 15.40 67 ASP A C 1
ATOM 625 O O . ASP A 1 67 ? 58.175 29.151 36.502 1.00 14.70 67 ASP A O 1
ATOM 631 N N . SER A 1 68 ? 56.097 29.977 35.986 1.00 14.19 68 SER A N 1
ATOM 632 C CA . SER A 1 68 ? 55.555 28.689 35.512 1.00 13.85 68 SER A CA 1
ATOM 633 C C . SER A 1 68 ? 56.271 28.116 34.279 1.00 15.11 68 SER A C 1
ATOM 634 O O . SER A 1 68 ? 56.328 26.907 34.099 1.00 16.00 68 SER A O 1
ATOM 639 N N . ASP A 1 69 ? 56.818 28.970 33.440 1.00 17.53 69 ASP A N 1
ATOM 640 C CA . ASP A 1 69 ? 57.530 28.506 32.249 1.00 20.17 69 ASP A CA 1
ATOM 641 C C . ASP A 1 69 ? 59.024 28.287 32.501 1.00 20.96 69 ASP A C 1
ATOM 642 O O . ASP A 1 69 ? 59.601 27.306 32.039 1.00 23.27 69 ASP A O 1
ATOM 648 N N . ALA A 1 70 ? 59.652 29.179 33.257 1.00 18.66 70 ALA A N 1
ATOM 649 C CA . ALA A 1 70 ? 61.072 29.068 33.512 1.00 17.47 70 ALA A CA 1
ATOM 650 C C . ALA A 1 70 ? 61.416 27.885 34.423 1.00 18.14 70 ALA A C 1
ATOM 651 O O . ALA A 1 70 ? 62.519 27.339 34.343 1.00 19.14 70 ALA A O 1
ATOM 654 N N . VAL A 1 71 ? 60.481 27.492 35.294 1.00 15.22 71 VAL A N 1
ATOM 655 C CA . VAL A 1 71 ? 60.751 26.428 36.264 1.00 14.90 71 VAL A CA 1
ATOM 656 C C . VAL A 1 71 ? 61.002 25.070 35.601 1.00 15.21 71 VAL A C 1
ATOM 657 O O . VAL A 1 71 ? 61.531 24.167 36.247 1.00 15.65 71 VAL A O 1
ATOM 662 N N . GLY A 1 72 ? 60.647 24.949 34.317 1.00 14.88 72 GLY A N 1
ATOM 663 C CA . GLY A 1 72 ? 60.816 23.688 33.589 1.00 15.90 72 GLY A CA 1
ATOM 664 C C . GLY A 1 72 ? 62.174 23.017 33.789 1.00 15.72 72 GLY A C 1
ATOM 665 O O . GLY A 1 72 ? 62.238 21.835 34.084 1.00 16.01 72 GLY A O 1
ATOM 667 N N . ASN A 1 73 ? 63.255 23.777 33.639 1.00 16.74 73 ASN A N 1
ATOM 668 C CA . ASN A 1 73 ? 64.609 23.238 33.802 1.00 16.06 73 ASN A CA 1
ATOM 669 C C . ASN A 1 73 ? 64.836 22.654 35.179 1.00 15.21 73 ASN A C 1
ATOM 670 O O . ASN A 1 73 ? 65.470 21.616 35.306 1.00 16.25 73 ASN A O 1
ATOM 678 N N . ALA A 1 74 ? 64.324 23.315 36.205 1.00 14.57 74 ALA A N 1
ATOM 679 C CA . ALA A 1 74 ? 64.484 22.839 37.576 1.00 13.50 74 ALA A CA 1
ATOM 680 C C . ALA A 1 74 ? 63.721 21.536 37.777 1.00 13.94 74 ALA A C 1
ATOM 681 O O . ALA A 1 74 ? 64.229 20.594 38.403 1.00 14.47 74 ALA A O 1
ATOM 684 N N . VAL A 1 75 ? 62.497 21.484 37.257 1.00 13.83 75 VAL A N 1
ATOM 685 C CA . VAL A 1 75 ? 61.692 20.264 37.346 1.00 14.61 75 VAL A CA 1
ATOM 686 C C . VAL A 1 75 ? 62.395 19.091 36.621 1.00 14.98 75 VAL A C 1
ATOM 687 O O . VAL A 1 75 ? 62.494 17.989 37.148 1.00 13.26 75 VAL A O 1
ATOM 692 N N . LYS A 1 76 ? 62.902 19.357 35.437 1.00 16.37 76 LYS A N 1
ATOM 693 C CA . LYS A 1 76 ? 63.601 18.342 34.683 1.00 18.82 76 LYS A CA 1
ATOM 694 C C . LYS A 1 76 ? 64.836 17.842 35.419 1.00 18.91 76 LYS A C 1
ATOM 695 O O . LYS A 1 76 ? 65.205 16.670 35.284 1.00 19.26 76 LYS A O 1
ATOM 705 N N . MET A 1 77 ? 65.461 18.698 36.212 1.00 18.06 77 MET A N 1
ATOM 706 C CA . MET A 1 77 ? 66.609 18.270 37.000 1.00 20.41 77 MET A CA 1
ATOM 707 C C . MET A 1 77 ? 66.171 17.315 38.101 1.00 19.24 77 MET A C 1
ATOM 708 O O . MET A 1 77 ? 66.827 16.297 38.351 1.00 16.42 77 MET A O 1
ATOM 714 N N . ALA A 1 78 ? 65.057 17.631 38.752 1.00 16.17 78 ALA A N 1
ATOM 715 C CA . ALA A 1 78 ? 64.508 16.734 39.763 1.00 15.60 78 ALA A CA 1
ATOM 716 C C . ALA A 1 78 ? 64.108 15.396 39.107 1.00 13.76 78 ALA A C 1
ATOM 717 O O . ALA A 1 78 ? 64.304 14.334 39.693 1.00 14.45 78 ALA A O 1
ATOM 720 N N . ASN A 1 79 ? 63.565 15.471 37.884 1.00 13.30 79 ASN A N 1
ATOM 721 C CA . ASN A 1 79 ? 63.166 14.278 37.131 1.00 14.75 79 ASN A CA 1
ATOM 722 C C . ASN A 1 79 ? 64.378 13.378 36.873 1.00 15.74 79 ASN A C 1
ATOM 723 O O . ASN A 1 79 ? 64.313 12.169 37.101 1.00 15.11 79 ASN A O 1
ATOM 731 N N . GLN A 1 80 ? 65.482 13.975 36.430 1.00 14.52 80 GLN A N 1
ATOM 732 C CA . GLN A 1 80 ? 66.703 13.214 36.190 1.00 15.37 80 GLN A CA 1
ATOM 733 C C . GLN A 1 80 ? 67.203 12.558 37.465 1.00 15.24 80 GLN A C 1
ATOM 734 O O . GLN A 1 80 ? 67.718 11.434 37.441 1.00 15.83 80 GLN A O 1
ATOM 743 N N . ALA A 1 81 ? 67.048 13.249 38.578 1.00 14.36 81 ALA A N 1
ATOM 744 C CA . ALA A 1 81 ? 67.491 12.724 39.866 1.00 13.90 81 ALA A CA 1
ATOM 745 C C . ALA A 1 81 ? 66.489 11.750 40.480 1.00 13.70 81 ALA A C 1
ATOM 746 O O . ALA A 1 81 ? 66.712 11.259 41.579 1.00 13.62 81 ALA A O 1
ATOM 749 N N . ASN A 1 82 ? 65.385 11.474 39.778 1.00 14.02 82 ASN A N 1
ATOM 750 C CA . ASN A 1 82 ? 64.363 10.514 40.270 1.00 15.98 82 ASN A CA 1
ATOM 751 C C . ASN A 1 82 ? 63.719 10.966 41.584 1.00 15.53 82 ASN A C 1
ATOM 752 O O . ASN A 1 82 ? 63.430 10.150 42.479 1.00 16.60 82 ASN A O 1
ATOM 760 N N . ILE A 1 83 ? 63.512 12.283 41.709 1.00 15.08 83 ILE A N 1
ATOM 761 C CA . ILE A 1 83 ? 62.845 12.834 42.877 1.00 15.05 83 ILE A CA 1
ATOM 762 C C . ILE A 1 83 ? 61.482 13.322 42.421 1.00 15.00 83 ILE A C 1
ATOM 763 O O . ILE A 1 83 ? 61.417 14.203 41.551 1.00 14.48 83 ILE A O 1
ATOM 769 N N . PRO A 1 84 ? 60.377 12.700 42.924 1.00 13.95 84 PRO A N 1
ATOM 770 C CA . PRO A 1 84 ? 59.010 13.086 42.551 1.00 14.95 84 PRO A CA 1
ATOM 771 C C . PRO A 1 84 ? 58.735 14.561 42.873 1.00 12.39 84 PRO A C 1
ATOM 772 O O . PRO A 1 84 ? 59.140 15.054 43.920 1.00 12.90 84 PRO A O 1
ATOM 776 N N . VAL A 1 85 ? 58.067 15.233 41.948 1.00 13.90 85 VAL A N 1
ATOM 777 C CA . VAL A 1 85 ? 57.764 16.658 42.084 1.00 12.92 85 VAL A CA 1
ATOM 778 C C . VAL A 1 85 ? 56.252 16.910 42.203 1.00 13.88 85 VAL A C 1
ATOM 779 O O . VAL A 1 85 ? 55.452 16.395 41.414 1.00 13.75 85 VAL A O 1
ATOM 784 N N . ILE A 1 86 ? 55.894 17.688 43.213 1.00 12.99 86 ILE A N 1
ATOM 785 C CA . ILE A 1 86 ? 54.516 18.124 43.440 1.00 12.54 86 ILE A CA 1
ATOM 786 C C . ILE A 1 86 ? 54.539 19.653 43.448 1.00 12.33 86 ILE A C 1
ATOM 787 O O . ILE A 1 86 ? 55.323 20.255 44.205 1.00 11.77 86 ILE A O 1
ATOM 793 N N . THR A 1 87 ? 53.749 20.271 42.583 1.00 10.99 87 THR A N 1
ATOM 794 C CA . THR A 1 87 ? 53.717 21.723 42.549 1.00 10.24 87 THR A CA 1
ATOM 795 C C . THR A 1 87 ? 52.605 22.247 43.430 1.00 12.33 87 THR A C 1
ATOM 796 O O . THR A 1 87 ? 51.515 21.656 43.508 1.00 12.61 87 THR A O 1
ATOM 802 N N . LEU A 1 88 ? 52.886 23.349 44.099 1.00 11.36 88 LEU A N 1
ATOM 803 C CA . LEU A 1 88 ? 51.926 23.970 44.972 1.00 12.14 88 LEU A CA 1
ATOM 804 C C . LEU A 1 88 ? 51.660 25.399 44.520 1.00 11.44 88 LEU A C 1
ATOM 805 O O . LEU A 1 88 ? 52.614 26.151 44.263 1.00 9.49 88 LEU A O 1
ATOM 811 N N . ASP A 1 89 ? 50.370 25.728 44.389 1.00 10.54 89 ASP A N 1
ATOM 812 C CA . ASP A 1 89 ? 49.886 27.083 44.122 1.00 9.16 89 ASP A CA 1
ATOM 813 C C . ASP A 1 89 ? 50.073 27.575 42.673 1.00 11.31 89 ASP A C 1
ATOM 814 O O . ASP A 1 89 ? 49.164 28.184 42.115 1.00 13.16 89 ASP A O 1
ATOM 820 N N . ARG A 1 90 ? 51.233 27.325 42.070 1.00 9.85 90 ARG A N 1
ATOM 821 C CA . ARG A 1 90 ? 51.474 27.687 40.670 1.00 10.13 90 ARG A CA 1
ATOM 822 C C . ARG A 1 90 ? 51.911 26.461 39.908 1.00 11.37 90 ARG A C 1
ATOM 823 O O . ARG A 1 90 ? 52.566 25.595 40.459 1.00 12.75 90 ARG A O 1
ATOM 837 N N . GLN A 1 91 ? 51.546 26.432 38.658 1.00 12.54 91 GLN A N 1
ATOM 838 C CA . GLN A 1 91 ? 51.817 25.316 37.744 1.00 15.25 91 GLN A CA 1
ATOM 839 C C . GLN A 1 91 ? 53.244 25.338 37.198 1.00 16.66 91 GLN A C 1
ATOM 840 O O . GLN A 1 91 ? 53.907 26.389 37.154 1.00 16.28 91 GLN A O 1
ATOM 849 N N . ALA A 1 92 ? 53.694 24.177 36.761 1.00 14.74 92 ALA A N 1
ATOM 850 C CA . ALA A 1 92 ? 54.927 24.062 36.015 1.00 15.62 92 ALA A CA 1
ATOM 851 C C . ALA A 1 92 ? 54.499 23.683 34.611 1.00 17.84 92 ALA A C 1
ATOM 852 O O . ALA A 1 92 ? 53.791 22.687 34.436 1.00 17.74 92 ALA A O 1
ATOM 855 N N . THR A 1 93 ? 54.874 24.481 33.626 1.00 19.66 93 THR A N 1
ATOM 856 C CA . THR A 1 93 ? 54.444 24.235 32.252 1.00 21.93 93 THR A CA 1
ATOM 857 C C . THR A 1 93 ? 55.152 23.039 31.601 1.00 21.82 93 THR A C 1
ATOM 858 O O . THR A 1 93 ? 54.610 22.429 30.688 1.00 22.66 93 THR A O 1
ATOM 864 N N . LYS A 1 94 ? 56.364 22.754 32.062 1.00 20.65 94 LYS A N 1
ATOM 865 C CA . LYS A 1 94 ? 57.187 21.680 31.511 1.00 22.06 94 LYS A CA 1
ATOM 866 C C . LYS A 1 94 ? 57.774 20.858 32.648 1.00 21.14 94 LYS A C 1
ATOM 867 O O . LYS A 1 94 ? 57.929 21.365 33.772 1.00 20.20 94 LYS A O 1
ATOM 877 N N . GLY A 1 95 ? 58.140 19.609 32.327 1.00 19.32 95 GLY A N 1
ATOM 878 C CA . GLY A 1 95 ? 58.683 18.702 33.319 1.00 19.42 95 GLY A CA 1
ATOM 879 C C . GLY A 1 95 ? 57.612 17.782 33.875 1.00 18.35 95 GLY A C 1
ATOM 880 O O . GLY A 1 95 ? 56.425 18.105 33.827 1.00 18.86 95 GLY A O 1
ATOM 882 N N . GLU A 1 96 ? 58.017 16.631 34.380 1.00 16.84 96 GLU A N 1
ATOM 883 C CA . GLU A 1 96 ? 57.066 15.682 34.942 1.00 18.26 96 GLU A CA 1
ATOM 884 C C . GLU A 1 96 ? 56.697 16.029 36.366 1.00 16.80 96 GLU A C 1
ATOM 885 O O . GLU A 1 96 ? 57.565 16.115 37.244 1.00 15.11 96 GLU A O 1
ATOM 892 N N . VAL A 1 97 ? 55.387 16.195 36.582 1.00 16.33 97 VAL A N 1
ATOM 893 C CA . VAL A 1 97 ? 54.843 16.526 37.893 1.00 16.13 97 VAL A CA 1
ATOM 894 C C . VAL A 1 97 ? 53.819 15.465 38.300 1.00 16.69 97 VAL A C 1
ATOM 895 O O . VAL A 1 97 ? 52.951 15.106 37.507 1.00 17.60 97 VAL A O 1
ATOM 900 N N . VAL A 1 98 ? 53.927 14.979 39.528 1.00 15.85 98 VAL A N 1
ATOM 901 C CA . VAL A 1 98 ? 53.028 13.941 40.027 1.00 18.17 98 VAL A CA 1
ATOM 902 C C . VAL A 1 98 ? 51.643 14.500 40.371 1.00 18.31 98 VAL A C 1
ATOM 903 O O . VAL A 1 98 ? 50.611 13.894 40.059 1.00 17.12 98 VAL A O 1
ATOM 908 N N . SER A 1 99 ? 51.630 15.648 41.026 1.00 15.47 99 SER A N 1
ATOM 909 C CA . SER A 1 99 ? 50.381 16.246 41.453 1.00 15.42 99 SER A CA 1
ATOM 910 C C . SER A 1 99 ? 50.525 17.770 41.535 1.00 15.53 99 SER A C 1
ATOM 911 O O . SER A 1 99 ? 51.640 18.289 41.727 1.00 14.62 99 SER A O 1
ATOM 916 N N . HIS A 1 100 ? 49.401 18.471 41.355 1.00 14.57 100 HIS A N 1
ATOM 917 C CA . HIS A 1 100 ? 49.371 19.926 41.448 1.00 14.17 100 HIS A CA 1
ATOM 918 C C . HIS A 1 100 ? 48.236 20.336 42.398 1.00 15.51 100 HIS A C 1
ATOM 919 O O . HIS A 1 100 ? 47.107 19.876 42.268 1.00 14.71 100 HIS A O 1
ATOM 929 N N . ILE A 1 101 ? 48.551 21.170 43.372 1.00 13.53 101 ILE A N 1
ATOM 930 C CA . ILE A 1 101 ? 47.574 21.591 44.346 1.00 13.01 101 ILE A CA 1
ATOM 931 C C . ILE A 1 101 ? 47.441 23.106 44.318 1.00 15.05 101 ILE A C 1
ATOM 932 O O . ILE A 1 101 ? 48.408 23.822 44.575 1.00 12.55 101 ILE A O 1
ATOM 938 N N . ALA A 1 102 ? 46.253 23.601 43.993 1.00 14.56 102 ALA A N 1
ATOM 939 C CA . ALA A 1 102 ? 46.049 25.053 43.892 1.00 14.83 102 ALA A CA 1
ATOM 940 C C . ALA A 1 102 ? 44.558 25.414 43.877 1.00 16.06 102 ALA A C 1
ATOM 941 O O . ALA A 1 102 ? 43.691 24.554 43.700 1.00 14.83 102 ALA A O 1
ATOM 944 N N . SER A 1 103 ? 44.293 26.695 44.078 1.00 14.03 103 SER A N 1
ATOM 945 C CA . SER A 1 103 ? 42.948 27.233 44.008 1.00 13.84 103 SER A CA 1
ATOM 946 C C . SER A 1 103 ? 42.513 27.379 42.551 1.00 12.67 103 SER A C 1
ATOM 947 O O . SER A 1 103 ? 43.346 27.365 41.625 1.00 14.33 103 SER A O 1
ATOM 952 N N . ASP A 1 104 ? 41.205 27.519 42.336 1.00 12.16 104 ASP A N 1
ATOM 953 C CA . ASP A 1 104 ? 40.711 27.812 41.011 1.00 11.98 104 ASP A CA 1
ATOM 954 C C . ASP A 1 104 ? 40.846 29.353 40.779 1.00 12.89 104 ASP A C 1
ATOM 955 O O . ASP A 1 104 ? 39.947 30.137 41.10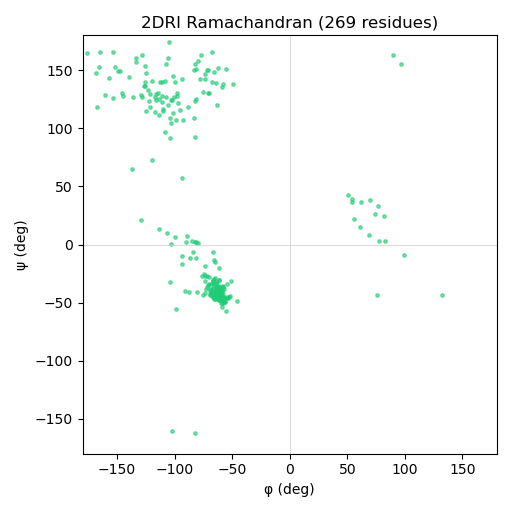1 1.00 13.63 104 ASP A O 1
ATOM 961 N N . ASN A 1 105 ? 41.972 29.755 40.206 1.00 11.83 105 ASN A N 1
ATOM 962 C CA . ASN A 1 105 ? 42.266 31.161 40.022 1.00 12.69 105 ASN A CA 1
ATOM 963 C C . ASN A 1 105 ? 41.430 31.832 38.942 1.00 12.93 105 ASN A C 1
ATOM 964 O O . ASN A 1 105 ? 41.207 33.044 39.005 1.00 13.74 105 ASN A O 1
ATOM 972 N N . VAL A 1 106 ? 40.964 31.072 37.956 1.00 12.59 106 VAL A N 1
ATOM 973 C CA . VAL A 1 106 ? 40.051 31.640 36.948 1.00 13.90 106 VAL A CA 1
ATOM 974 C C . VAL A 1 106 ? 38.707 32.028 37.622 1.00 14.85 106 VAL A C 1
ATOM 975 O O . VAL A 1 106 ? 38.171 33.152 37.439 1.00 14.02 106 VAL A O 1
ATOM 980 N N . LEU A 1 107 ? 38.179 31.114 38.436 1.00 13.67 107 LEU A N 1
ATOM 981 C CA . LEU A 1 107 ? 36.963 31.394 39.175 1.00 14.17 107 LEU A CA 1
ATOM 982 C C . LEU A 1 107 ? 37.174 32.607 40.097 1.00 13.96 107 LEU A C 1
ATOM 983 O O . LEU A 1 107 ? 36.326 33.510 40.155 1.00 12.87 107 LEU A O 1
ATOM 989 N N . GLY A 1 108 ? 38.331 32.612 40.807 1.00 13.43 108 GLY A N 1
ATOM 990 C CA . GLY A 1 108 ? 38.659 33.695 41.734 1.00 12.53 108 GLY A CA 1
ATOM 991 C C . GLY A 1 108 ? 38.610 35.062 41.084 1.00 11.29 108 GLY A C 1
ATOM 992 O O . GLY A 1 108 ? 38.034 35.988 41.647 1.00 11.98 108 GLY A O 1
ATOM 994 N N . GLY A 1 109 ? 39.197 35.173 39.888 1.00 10.67 109 GLY A N 1
ATOM 995 C CA . GLY A 1 109 ? 39.217 36.441 39.180 1.00 13.77 109 GLY A CA 1
ATOM 996 C C . GLY A 1 109 ? 37.823 36.888 38.757 1.00 16.63 109 GLY A C 1
ATOM 997 O O . GLY A 1 109 ? 37.480 38.077 38.855 1.00 15.82 109 GLY A O 1
ATOM 999 N N . LYS A 1 110 ? 37.004 35.946 38.283 1.00 16.68 110 LYS A N 1
ATOM 1000 C CA . LYS A 1 110 ? 35.640 36.278 37.861 1.00 15.85 110 LYS A CA 1
ATOM 1001 C C . LYS A 1 110 ? 34.792 36.722 39.051 1.00 15.48 110 LYS A C 1
ATOM 1002 O O . LYS A 1 110 ? 34.013 37.659 38.939 1.00 15.90 110 LYS A O 1
ATOM 1012 N N . ILE A 1 111 ? 34.952 36.031 40.180 1.00 13.76 111 ILE A N 1
ATOM 1013 C CA . ILE A 1 111 ? 34.213 36.345 41.403 1.00 16.47 111 ILE A CA 1
ATOM 1014 C C . ILE A 1 111 ? 34.546 37.769 41.916 1.00 16.37 111 ILE A C 1
ATOM 1015 O O . ILE A 1 111 ? 33.656 38.505 42.365 1.00 14.43 111 ILE A O 1
ATOM 1021 N N . ALA A 1 112 ? 35.830 38.136 41.842 1.00 13.53 112 ALA A N 1
ATOM 1022 C CA . ALA A 1 112 ? 36.274 39.453 42.242 1.00 12.37 112 ALA A CA 1
ATOM 1023 C C . ALA A 1 112 ? 35.625 40.521 41.345 1.00 11.42 112 ALA A C 1
ATOM 1024 O O . ALA A 1 112 ? 35.107 41.528 41.836 1.00 13.40 112 ALA A O 1
ATOM 1027 N N . GLY A 1 113 ? 35.646 40.288 40.034 1.00 11.26 113 GLY A N 1
ATOM 1028 C CA . GLY A 1 113 ? 35.019 41.210 39.096 1.00 14.46 113 GLY A CA 1
ATOM 1029 C C . GLY A 1 113 ? 33.505 41.321 39.286 1.00 15.54 113 GLY A C 1
ATOM 1030 O O . GLY A 1 113 ? 32.945 42.414 39.204 1.00 16.22 113 GLY A O 1
ATOM 1032 N N . ASP A 1 114 ? 32.835 40.186 39.529 1.00 15.50 114 ASP A N 1
ATOM 1033 C CA . ASP A 1 114 ? 31.384 40.189 39.773 1.00 15.45 114 ASP A CA 1
ATOM 1034 C C . ASP A 1 114 ? 31.030 40.996 41.010 1.00 14.69 114 ASP A C 1
ATOM 1035 O O . ASP A 1 114 ? 29.996 41.649 41.035 1.00 16.23 114 ASP A O 1
ATOM 1041 N N . TYR A 1 115 ? 31.869 40.952 42.035 1.00 14.42 115 TYR A N 1
ATOM 1042 C CA . TYR A 1 115 ? 31.589 41.717 43.240 1.00 15.83 115 TYR A CA 1
ATOM 1043 C C . TYR A 1 115 ? 31.747 43.224 42.994 1.00 17.62 115 TYR A C 1
ATOM 1044 O O . TYR A 1 115 ? 31.044 44.048 43.591 1.00 15.54 115 TYR A O 1
ATOM 1055 N N . ILE A 1 116 ? 32.689 43.579 42.131 1.00 16.86 116 ILE A N 1
ATOM 1056 C CA . ILE A 1 116 ? 32.883 44.972 41.788 1.00 16.78 116 ILE A CA 1
ATOM 1057 C C . ILE A 1 116 ? 31.650 45.475 41.066 1.00 16.86 116 ILE A C 1
ATOM 1058 O O . ILE A 1 116 ? 31.118 46.532 41.395 1.00 16.38 116 ILE A O 1
ATOM 1064 N N . ALA A 1 117 ? 31.185 44.703 40.106 1.00 16.97 117 ALA A N 1
ATOM 1065 C CA . ALA A 1 117 ? 30.009 45.083 39.357 1.00 20.81 117 ALA A CA 1
ATOM 1066 C C . ALA A 1 117 ? 28.795 45.278 40.288 1.00 23.75 117 ALA A C 1
ATOM 1067 O O . ALA A 1 117 ? 27.983 46.180 40.090 1.00 24.15 117 ALA A O 1
ATOM 1070 N N . LYS A 1 118 ? 28.699 44.447 41.313 1.00 25.38 118 LYS A N 1
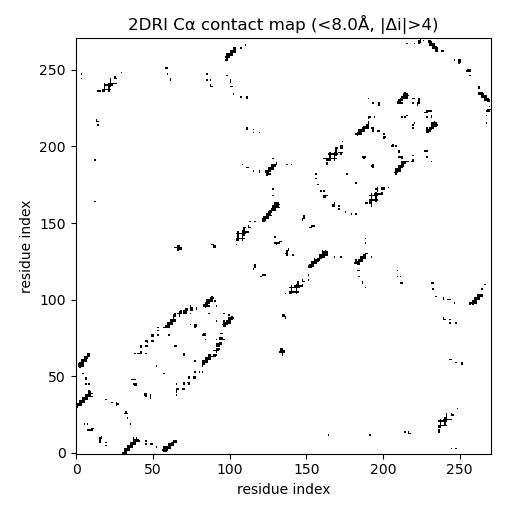ATOM 1071 C CA . LYS A 1 118 ? 27.596 44.514 42.263 1.00 27.85 118 LYS A CA 1
ATOM 1072 C C . LYS A 1 118 ? 27.627 45.793 43.091 1.00 28.33 118 LYS A C 1
ATOM 1073 O O . LYS A 1 118 ? 26.579 46.283 43.495 1.00 29.75 118 LYS A O 1
ATOM 1083 N N . LYS A 1 119 ? 28.814 46.335 43.341 1.00 26.94 119 LYS A N 1
ATOM 1084 C CA . LYS A 1 119 ? 28.915 47.529 44.165 1.00 27.63 119 LYS A CA 1
ATOM 1085 C C . LYS A 1 119 ? 29.039 48.824 43.343 1.00 28.54 119 LYS A C 1
ATOM 1086 O O . LYS A 1 119 ? 28.243 49.761 43.517 1.00 30.42 119 LYS A O 1
ATOM 1096 N N . ALA A 1 120 ? 30.033 48.871 42.460 1.00 27.01 120 ALA A N 1
ATOM 1097 C CA . ALA A 1 120 ? 30.305 50.060 41.645 1.00 27.21 120 ALA A CA 1
ATOM 1098 C C . ALA A 1 120 ? 29.396 50.149 40.416 1.00 27.52 120 ALA A C 1
ATOM 1099 O O . ALA A 1 120 ? 29.362 51.168 39.717 1.00 29.32 120 ALA A O 1
ATOM 1102 N N . GLY A 1 121 ? 28.699 49.072 40.135 1.00 27.38 121 GLY A N 1
ATOM 1103 C CA . GLY A 1 121 ? 27.789 49.059 39.018 1.00 25.68 121 GLY A CA 1
ATOM 1104 C C . GLY A 1 121 ? 28.407 48.629 37.706 1.00 26.16 121 GLY A C 1
ATOM 1105 O O . GLY A 1 121 ? 29.631 48.596 37.543 1.00 25.17 121 GLY A O 1
ATOM 1107 N N . GLU A 1 122 ? 27.535 48.271 36.768 1.00 26.13 122 GLU A N 1
ATOM 1108 C CA . GLU A 1 122 ? 27.958 47.896 35.428 1.00 26.95 122 GLU A CA 1
ATOM 1109 C C . GLU A 1 122 ? 28.654 49.081 34.754 1.00 25.43 122 GLU A C 1
ATOM 1110 O O . GLU A 1 122 ? 28.372 50.241 35.084 1.00 23.55 122 GLU A O 1
ATOM 1117 N N . GLY A 1 123 ? 29.566 48.780 33.831 1.00 22.76 123 GLY A N 1
ATOM 1118 C CA . GLY A 1 123 ? 30.304 49.819 33.135 1.00 22.31 123 GLY A CA 1
ATOM 1119 C C . GLY A 1 123 ? 31.295 50.593 34.009 1.00 22.91 123 GLY A C 1
ATOM 1120 O O . GLY A 1 123 ? 31.861 51.592 33.548 1.00 25.16 123 GLY A O 1
ATOM 1122 N N . ALA A 1 124 ? 31.521 50.151 35.261 1.00 20.29 124 ALA A N 1
ATOM 1123 C CA . ALA A 1 124 ? 32.444 50.855 36.168 1.00 20.03 124 ALA A CA 1
ATOM 1124 C C . ALA A 1 124 ? 33.850 51.026 35.571 1.00 18.81 124 ALA A C 1
ATOM 1125 O O . ALA A 1 124 ? 34.294 50.234 34.724 1.00 19.57 124 ALA A O 1
ATOM 1128 N N . LYS A 1 125 ? 34.524 52.094 35.987 1.00 19.13 125 LYS A N 1
ATOM 1129 C CA . LYS A 1 125 ? 35.904 52.365 35.557 1.00 17.98 125 LYS A CA 1
ATOM 1130 C C . LYS A 1 125 ? 36.846 51.677 36.512 1.00 16.13 125 LYS A C 1
ATOM 1131 O O . LYS A 1 125 ? 36.867 51.993 37.707 1.00 15.46 125 LYS A O 1
ATOM 1141 N N . VAL A 1 126 ? 37.626 50.752 36.000 1.00 15.32 126 VAL A N 1
ATOM 1142 C CA . VAL A 1 126 ? 38.461 49.931 36.876 1.00 15.88 126 VAL A CA 1
ATOM 1143 C C . VAL A 1 126 ? 39.951 49.942 36.495 1.00 15.14 126 VAL A C 1
ATOM 1144 O O . VAL A 1 126 ? 40.320 50.163 35.341 1.00 16.18 126 VAL A O 1
ATOM 1149 N N . ILE A 1 127 ? 40.799 49.708 37.496 1.00 14.84 127 ILE A N 1
ATOM 1150 C CA . ILE A 1 127 ? 42.209 49.455 37.253 1.00 13.58 127 ILE A CA 1
ATOM 1151 C C . ILE A 1 127 ? 42.536 48.055 37.803 1.00 13.68 127 ILE A C 1
ATOM 1152 O O . ILE A 1 127 ? 42.000 47.647 38.849 1.00 14.54 127 ILE A O 1
ATOM 1158 N N . GLU A 1 128 ? 43.370 47.309 37.091 1.00 12.27 128 GLU A N 1
ATOM 1159 C CA . GLU A 1 128 ? 43.791 45.993 37.565 1.00 10.93 128 GLU A CA 1
ATOM 1160 C C . GLU A 1 128 ? 45.279 45.993 37.877 1.00 9.88 128 GLU A C 1
ATOM 1161 O O . GLU A 1 128 ? 46.099 46.376 37.044 1.00 11.34 128 GLU A O 1
ATOM 1168 N N . LEU A 1 129 ? 45.613 45.606 39.083 1.00 9.27 129 LEU A N 1
ATOM 1169 C CA . LEU A 1 129 ? 47.010 45.411 39.464 1.00 9.99 129 LEU A CA 1
ATOM 1170 C C . LEU A 1 129 ? 47.316 43.918 39.363 1.00 10.21 129 LEU A C 1
ATOM 1171 O O . LEU A 1 129 ? 46.827 43.113 40.171 1.00 10.36 129 LEU A O 1
ATOM 1177 N N . GLN A 1 130 ? 48.082 43.563 38.341 1.00 11.00 130 GLN A N 1
ATOM 1178 C CA . GLN A 1 130 ? 48.416 42.169 38.048 1.00 11.75 130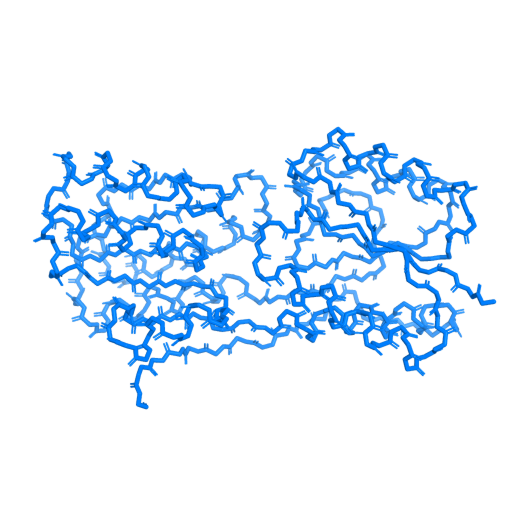 GLN A CA 1
ATOM 1179 C C . GLN A 1 130 ? 49.576 41.648 38.896 1.00 12.15 130 GLN A C 1
ATOM 1180 O O . GLN A 1 130 ? 50.434 42.409 39.368 1.00 10.85 130 GLN A O 1
ATOM 1189 N N . GLY A 1 131 ? 49.609 40.331 39.079 1.00 13.08 131 GLY A N 1
ATOM 1190 C CA . GLY A 1 131 ? 50.711 39.717 39.796 1.00 11.71 131 GLY A CA 1
ATOM 1191 C C . GLY A 1 131 ? 51.898 39.509 38.884 1.00 12.08 131 GLY A C 1
ATOM 1192 O O . GLY A 1 131 ? 51.972 40.101 37.800 1.00 12.06 131 GLY A O 1
ATOM 1194 N N . ILE A 1 132 ? 52.812 38.651 39.308 1.00 12.57 132 ILE A N 1
ATOM 1195 C CA . ILE A 1 132 ? 54.019 38.378 38.534 1.00 13.64 132 ILE A CA 1
ATOM 1196 C C . ILE A 1 132 ? 5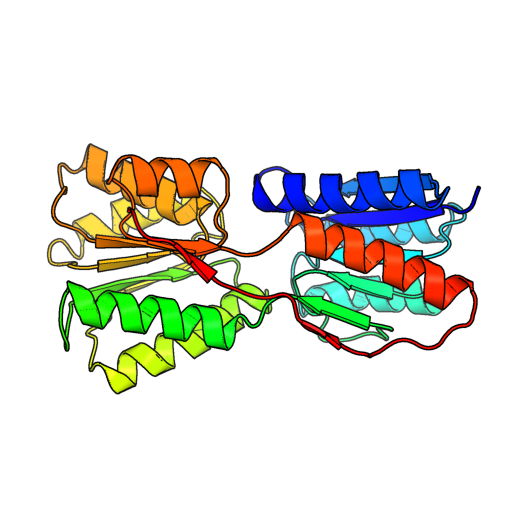3.681 37.752 37.192 1.00 15.26 132 ILE A C 1
ATOM 1197 O O . ILE A 1 132 ? 53.047 36.681 37.117 1.00 13.37 132 ILE A O 1
ATOM 1203 N N . ALA A 1 133 ? 54.065 38.429 36.130 1.00 15.75 133 ALA A N 1
ATOM 1204 C CA . ALA A 1 133 ? 53.867 37.891 34.810 1.00 18.63 133 ALA A CA 1
ATOM 1205 C C . ALA A 1 133 ? 54.714 36.625 34.677 1.00 19.82 133 ALA A C 1
ATOM 1206 O O . ALA A 1 133 ? 55.867 36.565 35.145 1.00 23.84 133 ALA A O 1
ATOM 1209 N N . GLY A 1 134 ? 54.158 35.626 34.055 1.00 18.43 134 GLY A N 1
ATOM 1210 C CA . GLY A 1 134 ? 54.864 34.356 33.958 1.00 16.79 134 GLY A CA 1
ATOM 1211 C C . GLY A 1 134 ? 54.401 33.336 34.992 1.00 15.01 134 GLY A C 1
ATOM 1212 O O . GLY A 1 134 ? 54.834 32.202 34.953 1.00 17.50 134 GLY A O 1
ATOM 1214 N N . THR A 1 135 ? 53.571 33.742 35.955 1.00 11.95 135 THR A N 1
ATOM 1215 C CA . THR A 1 135 ? 53.012 32.785 36.888 1.00 10.72 135 THR A CA 1
ATOM 1216 C C . THR A 1 135 ? 51.597 32.418 36.465 1.00 11.97 135 THR A C 1
ATOM 1217 O O . THR A 1 135 ? 50.825 33.281 36.027 1.00 12.37 135 THR A O 1
ATOM 1223 N N . SER A 1 136 ? 51.257 31.128 36.585 1.00 12.78 136 SER A N 1
ATOM 1224 C CA . SER A 1 136 ? 49.912 30.663 36.239 1.00 13.10 136 SER A CA 1
ATOM 1225 C C . SER A 1 136 ? 48.848 31.421 37.042 1.00 12.00 136 SER A C 1
ATOM 1226 O O . SER A 1 136 ? 47.783 31.741 36.515 1.00 12.22 136 SER A O 1
ATOM 1231 N N . ALA A 1 137 ? 49.155 31.688 38.314 1.00 11.53 137 ALA A N 1
ATOM 1232 C CA . ALA A 1 137 ? 48.219 32.380 39.198 1.00 13.66 137 ALA A CA 1
ATOM 1233 C C . ALA A 1 137 ? 47.827 33.747 38.631 1.00 13.25 137 ALA A C 1
ATOM 1234 O O . ALA A 1 137 ? 46.638 34.040 38.512 1.00 15.02 137 ALA A O 1
ATOM 1237 N N . ALA A 1 138 ? 48.810 34.560 38.238 1.00 12.36 138 ALA A N 1
ATOM 1238 C CA . ALA A 1 138 ? 48.495 35.883 37.667 1.00 12.44 138 ALA A CA 1
ATOM 1239 C C . ALA A 1 138 ? 47.730 35.732 36.362 1.00 12.37 138 ALA A C 1
ATOM 1240 O O . ALA A 1 138 ? 46.720 36.404 36.145 1.00 12.04 138 ALA A O 1
ATOM 1243 N N . ARG A 1 139 ? 48.206 34.828 35.504 1.00 13.25 139 ARG A N 1
ATOM 1244 C CA . ARG A 1 139 ? 47.576 34.576 34.215 1.00 13.60 139 ARG A CA 1
ATOM 1245 C C . ARG A 1 139 ? 46.079 34.195 34.372 1.00 13.08 139 ARG A C 1
ATOM 1246 O O . ARG A 1 139 ? 45.194 34.768 33.723 1.00 12.69 139 ARG A O 1
ATOM 1260 N N . GLU A 1 140 ? 45.801 33.263 35.269 1.00 12.05 140 GLU A N 1
ATOM 1261 C CA . GLU A 1 140 ? 44.436 32.778 35.468 1.00 13.00 140 GLU A CA 1
ATOM 1262 C C . GLU A 1 140 ? 43.509 33.817 36.098 1.00 11.67 140 GLU A C 1
ATOM 1263 O O . GLU A 1 140 ? 42.330 33.922 35.708 1.00 11.93 140 GLU A O 1
ATOM 1270 N N . ARG A 1 141 ? 44.013 34.573 37.076 1.00 11.09 141 ARG A N 1
ATOM 1271 C CA . ARG A 1 141 ? 43.205 35.639 37.672 1.00 10.97 141 ARG A CA 1
ATOM 1272 C C . ARG A 1 141 ? 42.861 36.696 36.641 1.00 11.08 141 ARG A C 1
ATOM 1273 O O . ARG A 1 141 ? 41.745 37.201 36.636 1.00 13.44 141 ARG A O 1
ATOM 1287 N N . GLY A 1 142 ? 43.813 37.007 35.754 1.00 11.40 142 GLY A N 1
ATOM 1288 C CA . GLY A 1 142 ? 43.550 37.946 34.669 1.00 12.62 142 GLY A CA 1
ATOM 1289 C C . GLY A 1 142 ? 42.444 37.460 33.719 1.00 14.43 142 GLY A C 1
ATOM 1290 O O . GLY A 1 142 ? 41.568 38.241 33.321 1.00 14.92 142 GLY A O 1
ATOM 1292 N N . GLU A 1 143 ? 42.479 36.156 33.365 1.00 15.30 143 GLU A N 1
ATOM 1293 C CA . GLU A 1 143 ? 41.455 35.543 32.495 1.00 16.25 143 GLU A CA 1
ATOM 1294 C C . GLU A 1 143 ? 40.089 35.619 33.141 1.00 15.34 143 GLU A C 1
ATOM 1295 O O . GLU A 1 143 ? 39.086 35.962 32.499 1.00 15.78 143 GLU A O 1
ATOM 1302 N N . GLY A 1 144 ? 40.045 35.241 34.403 1.00 15.10 144 GLY A N 1
ATOM 1303 C CA . GLY A 1 144 ? 38.798 35.294 35.138 1.00 17.30 144 GLY A CA 1
ATOM 1304 C C . GLY A 1 144 ? 38.254 36.707 35.212 1.00 16.59 144 GLY A C 1
ATOM 1305 O O . GLY A 1 144 ? 37.055 36.951 34.986 1.00 15.20 144 GLY A O 1
ATOM 1307 N N . PHE A 1 145 ? 39.130 37.654 35.508 1.00 16.01 145 PHE A N 1
ATOM 1308 C CA . PHE A 1 145 ? 38.709 39.037 35.593 1.00 15.82 145 PHE A CA 1
ATOM 1309 C C . PHE A 1 145 ? 38.190 39.519 34.245 1.00 15.20 145 PHE A C 1
ATOM 1310 O O . PHE A 1 145 ? 37.199 40.238 34.198 1.00 16.07 145 PHE A O 1
ATOM 1319 N N . GLN A 1 146 ? 38.832 39.091 33.159 1.00 14.74 146 GLN A N 1
ATOM 1320 C CA . GLN A 1 146 ? 38.384 39.469 31.826 1.00 16.42 146 GLN A CA 1
ATOM 1321 C C . GLN A 1 146 ? 36.967 38.987 31.525 1.00 19.22 146 GLN A C 1
ATOM 1322 O O . GLN A 1 146 ? 36.230 39.627 30.777 1.00 18.35 146 GLN A O 1
ATOM 1331 N N . GLN A 1 147 ? 36.569 37.863 32.107 1.00 19.42 147 GLN A N 1
ATOM 1332 C CA . GLN A 1 147 ? 35.207 37.380 31.915 1.00 20.07 147 GLN A CA 1
ATOM 1333 C C . GLN A 1 147 ? 34.219 38.369 32.533 1.00 19.62 147 GLN A C 1
ATOM 1334 O O . GLN A 1 147 ? 33.195 38.713 31.922 1.00 18.31 147 GLN A O 1
ATOM 1343 N N . ALA A 1 148 ? 34.528 38.820 33.750 1.00 18.18 148 ALA A N 1
ATOM 1344 C CA . ALA A 1 148 ? 33.704 39.823 34.420 1.00 19.09 148 ALA A CA 1
ATOM 1345 C C . ALA A 1 148 ? 33.693 41.164 33.626 1.00 20.14 148 ALA A C 1
ATOM 1346 O O . ALA A 1 148 ? 32.662 41.841 33.552 1.00 18.07 148 ALA A O 1
ATOM 1349 N N . VAL A 1 149 ? 34.848 41.528 33.040 1.00 18.60 149 VAL A N 1
ATOM 1350 C CA . VAL A 1 149 ? 34.960 42.733 32.225 1.00 19.90 149 VAL A CA 1
ATOM 1351 C C . VAL A 1 149 ? 33.926 42.707 31.099 1.00 22.76 149 VAL A C 1
ATOM 1352 O O . VAL A 1 149 ? 33.085 43.603 31.016 1.00 23.28 149 VAL A O 1
ATOM 1357 N N . ALA A 1 150 ? 33.956 41.661 30.270 1.00 22.51 150 ALA A N 1
ATOM 1358 C CA . ALA A 1 150 ? 33.001 41.526 29.158 1.00 22.86 150 ALA A CA 1
ATOM 1359 C C . ALA A 1 150 ? 31.561 41.429 29.659 1.00 23.53 150 ALA A C 1
ATOM 1360 O O . ALA A 1 150 ? 30.646 42.035 29.103 1.00 25.08 150 ALA A O 1
ATOM 1363 N N . ALA A 1 151 ? 31.370 40.693 30.726 1.00 23.19 151 ALA A N 1
ATOM 1364 C CA . ALA A 1 151 ? 30.047 40.492 31.266 1.00 24.30 151 ALA A CA 1
ATOM 1365 C C . ALA A 1 151 ? 29.426 41.784 31.811 1.00 25.56 151 ALA A C 1
ATOM 1366 O O . ALA A 1 151 ? 28.219 42.053 31.614 1.00 25.23 151 ALA A O 1
ATOM 1369 N N . HIS A 1 152 ? 30.238 42.588 32.483 1.00 22.83 152 HIS A N 1
ATOM 1370 C CA . HIS A 1 152 ? 29.730 43.769 33.134 1.00 20.69 152 HIS A CA 1
ATOM 1371 C C . HIS A 1 152 ? 30.105 45.049 32.412 1.00 19.48 152 HIS A C 1
ATOM 1372 O O . HIS A 1 152 ? 29.901 46.137 32.941 1.00 20.19 152 HIS A O 1
ATOM 1382 N N . LYS A 1 153 ? 30.647 44.913 31.215 1.00 19.63 153 LYS A N 1
ATOM 1383 C CA . LYS A 1 153 ? 30.998 46.076 30.396 1.00 24.08 153 LYS A CA 1
ATOM 1384 C C . LYS A 1 153 ? 31.914 47.076 31.127 1.00 23.34 153 LYS A C 1
ATOM 1385 O O . LYS A 1 153 ? 31.761 48.286 30.987 1.00 22.03 153 LYS A O 1
ATOM 1395 N N . PHE A 1 154 ? 32.870 46.565 31.901 1.00 21.76 154 PHE A N 1
ATOM 1396 C CA . PHE A 1 154 ? 33.778 47.439 32.625 1.00 21.08 154 PHE A CA 1
ATOM 1397 C C . PHE A 1 154 ? 34.650 48.226 31.667 1.00 20.04 154 PHE A C 1
ATOM 1398 O O . PHE A 1 154 ? 34.968 47.769 30.570 1.00 20.67 154 PHE A O 1
ATOM 1407 N N . ASN A 1 155 ? 35.009 49.419 32.083 1.00 20.11 155 ASN A N 1
ATOM 1408 C CA . ASN A 1 155 ? 35.941 50.216 31.341 1.00 20.13 155 ASN A CA 1
ATOM 1409 C C . ASN A 1 155 ? 37.278 50.116 32.063 1.00 18.56 155 ASN A C 1
ATOM 1410 O O . ASN A 1 155 ? 37.461 50.684 33.127 1.00 17.77 155 ASN A O 1
ATOM 1418 N N . VAL A 1 156 ? 38.191 49.345 31.513 1.00 18.65 156 VAL A N 1
ATOM 1419 C CA . VAL A 1 156 ? 39.470 49.162 32.166 1.00 18.85 156 VAL A CA 1
ATOM 1420 C C . VAL A 1 156 ? 40.382 50.321 31.803 1.00 18.29 156 VAL A C 1
ATOM 1421 O O . VAL A 1 156 ? 40.804 50.420 30.660 1.00 19.76 156 VAL A O 1
ATOM 1426 N N . LEU A 1 157 ? 40.643 51.208 32.771 1.00 17.17 157 LEU A N 1
ATOM 1427 C CA . LEU A 1 157 ? 41.506 52.386 32.542 1.00 16.87 157 LEU A CA 1
ATOM 1428 C C . LEU A 1 157 ? 42.973 51.982 32.385 1.00 16.64 157 LEU A C 1
ATOM 1429 O O . LEU A 1 157 ? 43.738 52.602 31.625 1.00 18.38 157 LEU A O 1
ATOM 1435 N N . ALA A 1 158 ? 43.374 50.958 33.118 1.00 14.90 158 ALA A N 1
ATOM 1436 C CA . ALA A 1 158 ? 44.738 50.498 33.065 1.00 14.20 158 ALA A CA 1
ATOM 1437 C C . ALA A 1 158 ? 44.875 49.168 33.748 1.00 15.64 158 ALA A C 1
ATOM 1438 O O . ALA A 1 158 ? 44.152 48.865 34.706 1.00 14.70 158 ALA A O 1
ATOM 1441 N N . SER A 1 159 ? 45.796 48.377 33.218 1.00 17.02 159 SER A N 1
ATOM 1442 C CA . SER A 1 159 ? 46.157 47.084 33.783 1.00 17.03 159 SER A CA 1
ATOM 1443 C C . SER A 1 159 ? 47.697 46.978 33.747 1.00 18.24 159 SER A C 1
ATOM 1444 O O . SER A 1 159 ? 48.315 47.188 32.705 1.00 20.51 159 SER A O 1
ATOM 1449 N N . GLN A 1 160 ? 48.310 46.685 34.874 1.00 15.61 160 GLN A N 1
ATOM 1450 C CA . GLN A 1 160 ? 49.751 46.679 34.938 1.00 15.95 160 GLN A CA 1
ATOM 1451 C C . GLN A 1 160 ? 50.220 45.797 36.083 1.00 14.11 160 GLN A C 1
ATOM 1452 O O . GLN A 1 160 ? 49.580 45.745 37.120 1.00 13.63 160 GLN A O 1
ATOM 1461 N N . PRO A 1 161 ? 51.333 45.069 35.927 1.00 14.23 161 PRO A N 1
ATOM 1462 C CA . PRO A 1 161 ? 51.837 44.211 36.989 1.00 15.04 161 PRO A CA 1
ATOM 1463 C C . PRO A 1 161 ? 52.486 45.003 38.126 1.00 13.01 161 PRO A C 1
ATOM 1464 O O . PRO A 1 161 ? 53.125 46.014 37.894 1.00 14.64 161 PRO A O 1
ATOM 1468 N N . ALA A 1 162 ? 52.280 44.554 39.348 1.00 12.91 162 ALA A N 1
ATOM 1469 C CA . ALA A 1 162 ? 52.995 45.096 40.494 1.00 11.08 162 ALA A CA 1
ATOM 1470 C C . ALA A 1 162 ? 53.605 43.924 41.303 1.00 10.35 162 ALA A C 1
ATOM 1471 O O . ALA A 1 162 ? 53.855 44.018 42.519 1.00 10.72 162 ALA A O 1
ATOM 1474 N N . ASP A 1 163 ? 53.752 42.783 40.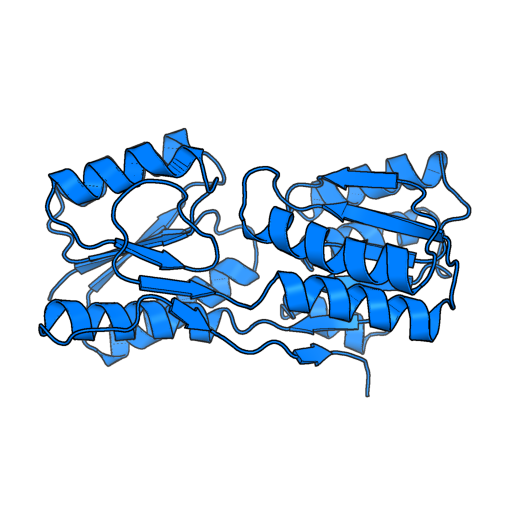594 1.00 10.20 163 ASP A N 1
ATOM 1475 C CA . ASP A 1 163 ? 54.544 41.630 41.061 1.00 10.77 163 ASP A CA 1
ATOM 1476 C C . ASP A 1 163 ? 54.207 41.071 42.433 1.00 10.47 163 ASP A C 1
ATOM 1477 O O . ASP A 1 163 ? 55.122 40.623 43.139 1.00 10.32 163 ASP A O 1
ATOM 1483 N N . PHE A 1 164 ? 52.901 41.069 42.781 1.00 9.80 164 PHE A N 1
ATOM 1484 C CA . PHE A 1 164 ? 52.414 40.513 44.056 1.00 9.65 164 PHE A CA 1
ATOM 1485 C C . PHE A 1 164 ? 53.106 41.142 45.266 1.00 9.18 164 PHE A C 1
ATOM 1486 O O . PHE A 1 164 ? 53.096 40.547 46.351 1.00 11.42 164 PHE A O 1
ATOM 1495 N N . ASP A 1 165 ? 53.661 42.357 45.078 1.00 11.31 165 ASP A N 1
ATOM 1496 C CA . ASP A 1 165 ? 54.459 43.009 46.106 1.00 11.37 165 ASP A CA 1
ATOM 1497 C C . ASP A 1 165 ? 53.770 44.261 46.648 1.00 12.29 165 ASP A C 1
ATOM 1498 O O . ASP A 1 165 ? 53.221 45.044 45.884 1.00 12.31 165 ASP A O 1
ATOM 1504 N N . ARG A 1 166 ? 53.852 44.479 47.955 1.00 10.90 166 ARG A N 1
ATOM 1505 C CA . ARG A 1 166 ? 53.172 45.622 48.574 1.00 12.35 166 ARG A CA 1
ATOM 1506 C C . ARG A 1 166 ? 53.748 46.982 48.149 1.00 12.99 166 ARG A C 1
ATOM 1507 O O . ARG A 1 166 ? 52.996 47.910 47.838 1.00 12.69 166 ARG A O 1
ATOM 1521 N N . ILE A 1 167 ? 55.081 47.101 48.138 1.00 14.92 167 ILE A N 1
ATOM 1522 C CA . ILE A 1 167 ? 55.726 48.373 47.771 1.00 14.59 167 ILE A CA 1
ATOM 1523 C C . ILE A 1 167 ? 55.542 48.706 46.305 1.00 13.64 167 ILE A C 1
ATOM 1524 O O . ILE A 1 167 ? 55.293 49.862 45.959 1.00 13.16 167 ILE A O 1
ATOM 1530 N N . LYS A 1 168 ? 55.676 47.702 45.440 1.00 13.54 168 LYS A N 1
ATOM 1531 C CA . LYS A 1 168 ? 55.465 47.924 44.025 1.00 14.92 168 LYS A CA 1
ATOM 1532 C C . LYS A 1 168 ? 54.015 48.291 43.789 1.00 13.85 168 LYS A C 1
ATOM 1533 O O . LYS A 1 168 ? 53.730 49.162 42.984 1.00 13.34 168 LYS A O 1
ATOM 1543 N N . GLY A 1 169 ? 53.112 47.615 44.520 1.00 13.33 169 GLY A N 1
ATOM 1544 C CA . GLY A 1 169 ? 51.685 47.931 44.450 1.00 12.68 169 GLY A CA 1
ATOM 1545 C C . GLY A 1 169 ? 51.408 49.399 44.790 1.00 12.23 169 GLY A C 1
ATOM 1546 O O . GLY A 1 169 ? 50.654 50.063 44.087 1.00 13.04 169 GLY A O 1
ATOM 1548 N N . LEU A 1 170 ? 52.029 49.897 45.865 1.00 12.82 170 LEU A N 1
ATOM 1549 C CA . LEU A 1 170 ? 51.897 51.306 46.238 1.00 13.19 170 LEU A CA 1
ATOM 1550 C C . LEU A 1 170 ? 52.383 52.235 45.102 1.00 14.49 170 LEU A C 1
ATOM 1551 O O . LEU A 1 170 ? 51.672 53.142 44.678 1.00 14.20 170 LEU A O 1
ATOM 1557 N N . ASN A 1 171 ? 53.582 51.983 44.587 1.00 15.35 171 ASN A N 1
ATOM 1558 C CA . ASN A 1 171 ? 54.151 52.841 43.556 1.00 15.51 171 ASN A CA 1
ATOM 1559 C C . ASN A 1 171 ? 53.396 52.794 42.237 1.00 14.99 171 ASN A C 1
ATOM 1560 O O . ASN A 1 171 ? 53.156 53.837 41.615 1.00 13.72 171 ASN A O 1
ATOM 1568 N N . VAL A 1 172 ? 52.995 51.615 41.812 1.00 12.55 172 VAL A N 1
ATOM 1569 C CA . VAL A 1 172 ? 52.249 51.506 40.568 1.00 13.76 172 VAL A CA 1
ATOM 1570 C C . VAL A 1 172 ? 50.907 52.218 40.680 1.00 12.35 172 VAL A C 1
ATOM 1571 O O . VAL A 1 172 ? 50.496 52.938 39.759 1.00 13.86 172 VAL A O 1
ATOM 1576 N N . MET A 1 173 ? 50.230 52.034 41.803 1.00 11.60 173 MET A N 1
ATOM 1577 C CA . MET A 1 173 ? 48.940 52.699 42.008 1.00 13.16 173 MET A CA 1
ATOM 1578 C C . MET A 1 173 ? 49.109 54.239 42.068 1.00 15.06 173 MET A C 1
ATOM 1579 O O . MET A 1 173 ? 48.288 54.990 41.515 1.00 14.89 173 MET A O 1
ATOM 1585 N N . GLN A 1 174 ? 50.167 54.701 42.742 1.00 15.42 174 GLN A N 1
ATOM 1586 C CA . GLN A 1 174 ? 50.409 56.132 42.851 1.00 18.26 174 GLN A CA 1
ATOM 1587 C C . GLN A 1 174 ? 50.557 56.745 41.453 1.00 20.02 174 GLN A C 1
ATOM 1588 O O . GLN A 1 174 ? 49.952 57.793 41.146 1.00 19.65 174 GLN A O 1
ATOM 1597 N N . ASN A 1 175 ? 51.339 56.074 40.595 1.00 19.12 175 ASN A N 1
ATOM 1598 C CA . ASN A 1 175 ? 51.537 56.551 39.227 1.00 20.42 175 ASN A CA 1
ATOM 1599 C C . ASN A 1 175 ? 50.271 56.487 38.407 1.00 20.31 175 ASN A C 1
ATOM 1600 O O . ASN A 1 175 ? 49.944 57.437 37.699 1.00 22.67 175 ASN A O 1
ATOM 1608 N N . LEU A 1 176 ? 49.523 55.405 38.521 1.00 19.11 176 LEU A N 1
ATOM 1609 C CA . LEU A 1 176 ? 48.296 55.284 37.750 1.00 19.15 176 LEU A CA 1
ATOM 1610 C C . LEU A 1 176 ? 47.246 56.292 38.179 1.00 19.53 176 LEU A C 1
ATOM 1611 O O . LEU A 1 176 ? 46.480 56.760 37.345 1.00 19.54 176 LEU A O 1
ATOM 1617 N N . LEU A 1 177 ? 47.226 56.624 39.466 1.00 19.42 177 LEU A N 1
ATOM 1618 C CA . LEU A 1 177 ? 46.270 57.596 39.988 1.00 22.34 177 LEU A CA 1
ATOM 1619 C C . LEU A 1 177 ? 46.417 58.967 39.345 1.00 23.34 177 LEU A C 1
ATOM 1620 O O . LEU A 1 177 ? 45.411 59.633 39.057 1.00 23.43 177 LEU A O 1
ATOM 1626 N N . THR A 1 178 ? 47.663 59.399 39.129 1.00 22.80 178 THR A N 1
ATOM 1627 C CA . THR A 1 178 ? 47.890 60.717 38.553 1.00 22.56 178 THR A CA 1
ATOM 1628 C C . THR A 1 178 ? 47.349 60.800 37.129 1.00 20.89 178 THR A C 1
ATOM 1629 O O . THR A 1 178 ? 46.874 61.855 36.708 1.00 22.18 178 THR A O 1
ATOM 1635 N N . ALA A 1 179 ? 47.387 59.688 36.399 1.00 17.68 179 ALA A N 1
ATOM 1636 C CA . ALA A 1 179 ? 46.923 59.696 35.023 1.00 18.71 179 ALA A CA 1
ATOM 1637 C C . ALA A 1 179 ? 45.448 59.289 34.882 1.00 17.78 179 ALA A C 1
ATOM 1638 O O . ALA A 1 179 ? 44.829 59.537 33.848 1.00 17.48 179 ALA A O 1
ATOM 1641 N N . HIS A 1 180 ? 44.895 58.660 35.920 1.00 15.70 180 HIS A N 1
ATOM 1642 C CA . HIS A 1 180 ? 43.523 58.145 35.873 1.00 16.85 180 HIS A CA 1
ATOM 1643 C C . HIS A 1 180 ? 42.788 58.462 37.181 1.00 18.30 180 HIS A C 1
ATOM 1644 O O . HIS A 1 180 ? 42.371 57.560 37.905 1.00 18.42 180 HIS A O 1
ATOM 1654 N N . PRO A 1 181 ? 42.569 59.753 37.481 1.00 19.69 181 PRO A N 1
ATOM 1655 C CA . PRO A 1 181 ? 41.896 60.176 38.719 1.00 20.60 181 PRO A CA 1
ATOM 1656 C C . PRO A 1 181 ? 40.413 59.752 38.803 1.00 20.80 181 PRO A C 1
ATOM 1657 O O . PRO A 1 181 ? 39.795 59.797 39.872 1.00 22.77 181 PRO A O 1
ATOM 1661 N N . ASP A 1 182 ? 39.854 59.326 37.682 1.00 20.56 182 ASP A N 1
ATOM 1662 C CA . ASP A 1 182 ? 38.437 58.937 37.632 1.00 20.88 182 ASP A CA 1
ATOM 1663 C C . ASP A 1 182 ? 38.195 57.448 37.956 1.00 21.10 182 ASP A C 1
ATOM 1664 O O . ASP A 1 182 ? 37.070 56.963 37.818 1.00 20.40 182 ASP A O 1
ATOM 1670 N N . VAL A 1 183 ? 39.236 56.723 38.385 1.00 17.98 183 VAL A N 1
ATOM 1671 C CA . VAL A 1 183 ? 39.062 55.313 38.722 1.00 17.92 183 VAL A CA 1
ATOM 1672 C C . VAL A 1 183 ? 38.013 55.105 39.848 1.00 17.59 183 VAL A C 1
ATOM 1673 O O . VAL A 1 183 ? 38.009 55.801 40.874 1.00 17.45 183 VAL A O 1
ATOM 1678 N N . GLN A 1 184 ? 37.135 54.118 39.659 1.00 17.51 184 GLN A N 1
ATOM 1679 C CA . GLN A 1 184 ? 36.084 53.812 40.653 1.00 17.97 184 GLN A CA 1
ATOM 1680 C C . GLN A 1 184 ? 36.405 52.565 41.486 1.00 16.16 184 GLN A C 1
ATOM 1681 O O . GLN A 1 184 ? 36.041 52.466 42.661 1.00 15.27 184 GLN A O 1
ATOM 1690 N N . ALA A 1 185 ? 37.085 51.621 40.868 1.00 15.40 185 ALA A N 1
ATOM 1691 C CA . ALA A 1 185 ? 37.389 50.363 41.535 1.00 14.48 185 ALA A CA 1
ATOM 1692 C C . ALA A 1 185 ? 38.739 49.793 41.080 1.00 12.38 185 ALA A C 1
ATOM 1693 O O . ALA A 1 185 ? 39.164 50.014 39.941 1.00 12.24 185 ALA A O 1
ATOM 1696 N N . VAL A 1 186 ? 39.386 49.076 41.993 1.00 11.82 186 VAL A N 1
ATOM 1697 C CA . VAL A 1 186 ? 40.662 48.426 41.721 1.00 12.73 186 VAL A CA 1
ATOM 1698 C C . VAL A 1 186 ? 40.592 46.953 42.111 1.00 11.80 186 VAL A C 1
ATOM 1699 O O . VAL A 1 186 ? 40.173 46.621 43.230 1.00 13.89 186 VAL A O 1
ATOM 1704 N N . PHE A 1 187 ? 40.954 46.089 41.169 1.00 10.97 187 PHE A N 1
ATOM 1705 C CA . PHE A 1 187 ? 41.151 44.671 41.470 1.00 11.09 187 PHE A CA 1
ATOM 1706 C C . PHE A 1 187 ? 42.661 44.428 41.588 1.00 10.78 187 PHE A C 1
ATOM 1707 O O . PHE A 1 187 ? 43.397 44.571 40.596 1.00 10.22 187 PHE A O 1
ATOM 1716 N N . ALA A 1 188 ? 43.097 44.104 42.803 1.00 9.76 188 ALA A N 1
ATOM 1717 C CA . ALA A 1 188 ? 44.486 43.765 43.060 1.00 10.30 188 ALA A CA 1
ATOM 1718 C C . ALA A 1 188 ? 44.590 42.226 43.180 1.00 10.42 188 ALA A C 1
ATOM 1719 O O . ALA A 1 188 ? 43.897 41.620 44.019 1.00 10.82 188 ALA A O 1
ATOM 1722 N N . GLN A 1 189 ? 45.463 41.616 42.354 1.00 10.31 189 GLN A N 1
ATOM 1723 C CA . GLN A 1 189 ? 45.557 40.159 42.287 1.00 8.62 189 GLN A CA 1
ATOM 1724 C C . GLN A 1 189 ? 46.093 39.476 43.550 1.00 11.10 189 GLN A C 1
ATOM 1725 O O . GLN A 1 189 ? 46.119 38.251 43.621 1.00 11.57 189 GLN A O 1
ATOM 1734 N N . ASN A 1 190 ? 46.538 40.249 44.535 1.00 9.08 190 ASN A N 1
ATOM 1735 C CA . ASN A 1 190 ? 46.784 39.682 45.860 1.00 9.96 190 ASN A CA 1
ATOM 1736 C C . ASN A 1 190 ? 46.638 40.777 46.920 1.00 10.99 190 ASN A C 1
ATOM 1737 O O . ASN A 1 190 ? 46.578 41.993 46.596 1.00 10.52 190 ASN A O 1
ATOM 1745 N N . ASP A 1 191 ? 46.536 40.354 48.173 1.00 10.98 191 ASP A N 1
ATOM 1746 C CA . ASP A 1 191 ? 46.338 41.282 49.271 1.00 12.32 191 ASP A CA 1
ATOM 1747 C C . ASP A 1 191 ? 47.503 42.245 49.471 1.00 12.93 191 ASP A C 1
ATOM 1748 O O . ASP A 1 191 ? 47.282 43.397 49.825 1.00 12.14 191 ASP A O 1
ATOM 1754 N N . GLU A 1 192 ? 48.727 41.773 49.265 1.00 11.44 192 GLU A N 1
ATOM 1755 C CA . GLU A 1 192 ? 49.897 42.648 49.404 1.00 12.62 192 GLU A CA 1
ATOM 1756 C C . GLU A 1 192 ? 49.796 43.855 48.455 1.00 10.62 192 GLU A C 1
ATOM 1757 O O . GLU A 1 192 ? 49.963 45.013 48.887 1.00 11.38 192 GLU A O 1
ATOM 1764 N N . MET A 1 193 ? 49.479 43.611 47.191 1.00 9.03 193 MET A N 1
ATOM 1765 C CA . MET A 1 193 ? 49.324 44.724 46.269 1.00 10.37 193 MET A CA 1
ATOM 1766 C C . MET A 1 193 ? 48.126 45.570 46.641 1.00 11.51 193 MET A C 1
ATOM 1767 O O . MET A 1 193 ? 48.177 46.791 46.508 1.00 11.26 193 MET A O 1
ATOM 1773 N N . ALA A 1 194 ? 47.041 44.916 47.105 1.00 10.60 194 ALA A N 1
ATOM 1774 C CA . ALA A 1 194 ? 45.835 45.653 47.531 1.00 12.22 194 ALA A CA 1
ATOM 1775 C C . ALA A 1 194 ? 46.153 46.627 48.679 1.00 11.50 194 ALA A C 1
ATOM 1776 O O . ALA A 1 194 ? 45.733 47.782 48.658 1.00 13.18 194 ALA A O 1
ATOM 1779 N N . LEU A 1 195 ? 46.915 46.161 49.665 1.00 12.75 195 LEU A N 1
ATOM 1780 C CA . LEU A 1 195 ? 47.304 46.993 50.798 1.00 11.92 195 LEU A CA 1
ATOM 1781 C C . LEU A 1 195 ? 48.222 48.144 50.369 1.00 12.94 195 LEU A C 1
ATOM 1782 O O . LEU A 1 195 ? 48.137 49.243 50.933 1.00 13.80 195 LEU A O 1
ATOM 1788 N N . GLY A 1 196 ? 49.086 47.903 49.371 1.00 12.04 196 GLY A N 1
ATOM 1789 C CA . GLY A 1 196 ? 49.892 48.982 48.825 1.00 11.82 196 GLY A CA 1
ATOM 1790 C C . GLY A 1 196 ? 49.016 50.028 48.124 1.00 14.13 196 GLY A C 1
ATOM 1791 O O . GLY A 1 196 ? 49.178 51.220 48.326 1.00 14.47 196 GLY A O 1
ATOM 1793 N N . ALA A 1 197 ? 48.069 49.572 47.307 1.00 13.91 197 ALA A N 1
ATOM 1794 C CA . ALA A 1 197 ? 47.146 50.460 46.620 1.00 12.47 197 ALA A CA 1
ATOM 1795 C C . ALA A 1 197 ? 46.360 51.305 47.622 1.00 13.03 197 ALA A C 1
ATOM 1796 O O . ALA A 1 197 ? 46.171 52.502 47.421 1.00 14.21 197 ALA A O 1
ATOM 1799 N N . LEU A 1 198 ? 45.903 50.697 48.700 1.00 13.66 198 LEU A N 1
ATOM 1800 C CA . LEU A 1 198 ? 45.177 51.450 49.711 1.00 16.04 198 LEU A CA 1
ATOM 1801 C C . LEU A 1 198 ? 46.048 52.572 50.285 1.00 17.15 198 LEU A C 1
ATOM 1802 O O . LEU A 1 198 ? 45.571 53.685 50.494 1.00 16.30 198 LEU A O 1
ATOM 1808 N N . ARG A 1 199 ? 47.329 52.285 50.530 1.00 17.23 199 ARG A N 1
ATOM 1809 C CA . ARG A 1 199 ? 48.222 53.310 51.050 1.00 19.01 199 ARG A CA 1
ATOM 1810 C C . ARG A 1 199 ? 48.372 54.459 50.037 1.00 17.50 199 ARG A C 1
ATOM 1811 O O . ARG A 1 199 ? 48.393 55.620 50.432 1.00 17.92 199 ARG A O 1
ATOM 1825 N N . ALA A 1 200 ? 48.446 54.137 48.746 1.00 15.03 200 ALA A N 1
ATOM 1826 C CA . ALA A 1 200 ? 48.552 55.172 47.707 1.00 15.01 200 ALA A CA 1
ATOM 1827 C C . ALA A 1 200 ? 47.307 56.048 47.711 1.00 14.82 200 ALA A C 1
ATOM 1828 O O . ALA A 1 200 ? 47.403 57.281 47.623 1.00 14.92 200 ALA A O 1
ATOM 1831 N N . LEU A 1 201 ? 46.139 55.400 47.799 1.00 15.43 201 LEU A N 1
ATOM 1832 C CA . LEU A 1 201 ? 44.867 56.119 47.852 1.00 18.44 201 LEU A CA 1
ATOM 1833 C C . LEU A 1 201 ? 44.814 57.003 49.097 1.00 20.38 201 LEU A C 1
ATOM 1834 O O . LEU A 1 201 ? 44.349 58.144 49.038 1.00 22.28 201 LEU A O 1
ATOM 1840 N N . GLN A 1 202 ? 45.325 56.479 50.203 1.00 22.86 202 GLN A N 1
ATOM 1841 C CA . GLN A 1 202 ? 45.426 57.224 51.459 1.00 26.31 202 GLN A CA 1
ATOM 1842 C C . GLN A 1 202 ? 46.279 58.494 51.270 1.00 26.28 202 GLN A C 1
ATOM 1843 O O . GLN A 1 202 ? 45.856 59.611 51.610 1.00 26.34 202 GLN A O 1
ATOM 1852 N N . THR A 1 203 ? 47.485 58.321 50.746 1.00 23.84 203 THR A N 1
ATOM 1853 C CA . THR A 1 203 ? 48.370 59.438 50.510 1.00 25.02 203 THR A CA 1
ATOM 1854 C C . THR A 1 203 ? 47.717 60.469 49.571 1.00 25.50 203 THR A C 1
ATOM 1855 O O . THR A 1 203 ? 47.875 61.678 49.760 1.00 25.78 203 THR A O 1
ATOM 1861 N N . ALA A 1 204 ? 46.946 59.984 48.597 1.00 24.07 204 ALA A N 1
ATOM 1862 C CA . ALA A 1 204 ? 46.326 60.851 47.608 1.00 25.13 204 ALA A CA 1
ATOM 1863 C C . ALA A 1 204 ? 44.999 61.468 48.061 1.00 27.31 204 ALA A C 1
ATOM 1864 O O . ALA A 1 204 ? 44.440 62.296 47.345 1.00 30.18 204 ALA A O 1
ATOM 1867 N N . GLY A 1 205 ? 44.481 61.069 49.222 1.00 28.77 205 GLY A N 1
ATOM 1868 C CA . GLY A 1 205 ? 43.205 61.605 49.684 1.00 29.84 205 GLY A CA 1
ATOM 1869 C C . GLY A 1 205 ? 42.002 61.046 48.916 1.00 34.18 205 GLY A C 1
ATOM 1870 O O . GLY A 1 205 ? 40.951 61.692 48.811 1.00 36.42 205 GLY A O 1
ATOM 1872 N N . LYS A 1 206 ? 42.153 59.840 48.378 1.00 36.20 206 LYS A N 1
ATOM 1873 C CA . LYS A 1 206 ? 41.088 59.189 47.620 1.00 37.78 206 LYS A CA 1
ATOM 1874 C C . LYS A 1 206 ? 40.413 58.097 48.444 1.00 40.97 206 LYS A C 1
ATOM 1875 O O . LYS A 1 206 ? 40.828 56.940 48.432 1.00 42.22 206 LYS A O 1
ATOM 1885 N N . SER A 1 207 ? 39.359 58.445 49.148 1.00 44.43 207 SER A N 1
ATOM 1886 C CA . SER A 1 207 ? 38.647 57.447 49.964 1.00 47.50 207 SER A CA 1
ATOM 1887 C C . SER A 1 207 ? 37.465 56.815 49.207 1.00 46.26 207 SER A C 1
ATOM 1888 O O . SER A 1 207 ? 36.868 55.834 49.662 1.00 48.00 207 SER A O 1
ATOM 1893 N N . ASP A 1 208 ? 37.138 57.376 48.052 1.00 43.57 208 ASP A N 1
ATOM 1894 C CA . ASP A 1 208 ? 35.973 56.925 47.292 1.00 40.54 208 ASP A CA 1
ATOM 1895 C C . ASP A 1 208 ? 36.249 55.720 46.371 1.00 36.11 208 ASP A C 1
ATOM 1896 O O . ASP A 1 208 ? 35.351 55.283 45.643 1.00 36.10 208 ASP A O 1
ATOM 1902 N N . VAL A 1 209 ? 37.460 55.175 46.388 1.00 29.00 209 VAL A N 1
ATOM 1903 C CA . VAL A 1 209 ? 37.764 54.097 45.456 1.00 23.34 209 VAL A CA 1
ATOM 1904 C C . VAL A 1 209 ? 37.625 52.701 46.099 1.00 20.00 209 VAL A C 1
ATOM 1905 O O . VAL A 1 209 ? 38.175 52.427 47.157 1.00 18.73 209 VAL A O 1
ATOM 1910 N N . MET A 1 210 ? 36.870 51.837 45.456 1.00 17.17 210 MET A N 1
ATOM 1911 C CA . MET A 1 210 ? 36.670 50.479 45.962 1.00 18.97 210 MET A CA 1
ATOM 1912 C C . MET A 1 210 ? 37.863 49.577 45.584 1.00 16.88 210 MET A C 1
ATOM 1913 O O . MET A 1 210 ? 38.201 49.483 44.407 1.00 16.99 210 MET A O 1
ATOM 1919 N N . VAL A 1 211 ? 38.486 48.931 46.578 1.00 14.98 211 VAL A N 1
ATOM 1920 C CA . VAL A 1 211 ? 39.610 48.003 46.307 1.00 14.77 211 VAL A CA 1
ATOM 1921 C C . VAL A 1 211 ? 39.272 46.556 46.707 1.00 13.22 211 VAL A C 1
ATOM 1922 O O . VAL A 1 211 ? 38.809 46.298 47.831 1.00 12.36 211 VAL A O 1
ATOM 1927 N N . VAL A 1 212 ? 39.490 45.617 45.783 1.00 12.28 212 VAL A N 1
ATOM 1928 C CA . VAL A 1 212 ? 39.269 44.184 46.076 1.00 13.53 212 VAL A CA 1
ATOM 1929 C C . VAL A 1 212 ? 40.604 43.431 45.971 1.00 12.55 212 VAL A C 1
ATOM 1930 O O . VAL A 1 212 ? 41.308 43.566 44.968 1.00 13.15 212 VAL A O 1
ATOM 1935 N N . GLY A 1 213 ? 40.956 42.689 47.019 1.00 10.28 213 GLY A N 1
ATOM 1936 C CA . GLY A 1 213 ? 42.187 41.922 47.009 1.00 11.83 213 GLY A CA 1
ATOM 1937 C C . GLY A 1 213 ? 41.986 40.418 46.750 1.00 12.84 213 GLY A C 1
ATOM 1938 O O . GLY A 1 213 ? 40.954 39.976 46.231 1.00 13.10 213 GLY A O 1
ATOM 1940 N N . PHE A 1 214 ? 42.989 39.629 47.126 1.00 11.12 214 PHE A N 1
ATOM 1941 C CA . PHE A 1 214 ? 42.963 38.193 46.907 1.00 10.99 214 PHE A CA 1
ATOM 1942 C C . PHE A 1 214 ? 43.970 37.548 47.840 1.00 10.65 214 PHE A C 1
ATOM 1943 O O . PHE A 1 214 ? 45.102 38.039 47.936 1.00 12.01 214 PHE A O 1
ATOM 1952 N N . ASP A 1 215 ? 43.500 36.523 48.577 1.00 10.41 215 ASP A N 1
ATOM 1953 C CA . ASP A 1 215 ? 44.287 35.673 49.507 1.00 11.03 215 ASP A CA 1
ATOM 1954 C C . ASP A 1 215 ? 43.626 35.499 50.855 1.00 12.74 215 ASP A C 1
ATOM 1955 O O . ASP A 1 215 ? 43.605 34.392 51.386 1.00 13.96 215 ASP A O 1
ATOM 1961 N N . GLY A 1 216 ? 43.099 36.580 51.410 1.00 11.73 216 GLY A N 1
ATOM 1962 C CA . GLY A 1 216 ? 42.553 36.507 52.737 1.00 13.00 216 GLY A CA 1
ATOM 1963 C C . GLY A 1 216 ? 43.636 36.329 53.791 1.00 15.50 216 GLY A C 1
ATOM 1964 O O . GLY A 1 216 ? 43.477 35.567 54.734 1.00 16.36 216 GLY A O 1
ATOM 1966 N N . THR A 1 217 ? 44.779 37.002 53.612 1.00 15.73 217 THR A N 1
ATOM 1967 C CA . THR A 1 217 ? 45.827 36.968 54.634 1.00 16.18 217 THR A CA 1
ATOM 1968 C C . THR A 1 217 ? 45.329 37.695 55.892 1.00 15.82 217 THR A C 1
ATOM 1969 O O . THR A 1 217 ? 44.308 38.397 55.844 1.00 16.69 217 THR A O 1
ATOM 1975 N N . PRO A 1 218 ? 46.005 37.533 57.036 1.00 17.63 218 PRO A N 1
ATOM 1976 C CA . PRO A 1 218 ? 45.616 38.220 58.272 1.00 18.90 218 PRO A CA 1
ATOM 1977 C C . PRO A 1 218 ? 45.482 39.745 58.048 1.00 18.08 218 PRO A C 1
ATOM 1978 O O . PRO A 1 218 ? 44.506 40.343 58.471 1.00 18.16 218 PRO A O 1
ATOM 1982 N N . ASP A 1 219 ? 46.454 40.356 57.348 1.00 18.96 219 ASP A N 1
ATOM 1983 C CA . ASP A 1 219 ? 46.405 41.802 57.070 1.00 20.63 219 ASP A CA 1
ATOM 1984 C C . ASP A 1 219 ? 45.278 42.123 56.128 1.00 19.79 219 ASP A C 1
ATOM 1985 O O . ASP A 1 219 ? 44.642 43.165 56.258 1.00 20.03 219 ASP A O 1
ATOM 1991 N N . GLY A 1 220 ? 45.059 41.240 55.156 1.00 19.30 220 GLY A N 1
ATOM 1992 C CA . GLY A 1 220 ? 43.980 41.442 54.200 1.00 17.78 220 GLY A CA 1
ATOM 1993 C C . GLY A 1 220 ? 42.611 41.403 54.859 1.00 20.03 220 GLY A C 1
ATOM 1994 O O . GLY A 1 220 ? 41.749 42.216 54.552 1.00 19.95 220 GLY A O 1
ATOM 1996 N N . GLU A 1 221 ? 42.419 40.465 55.779 1.00 21.11 221 GLU A N 1
ATOM 1997 C CA . GLU A 1 221 ? 41.143 40.317 56.473 1.00 25.86 221 GLU A CA 1
ATOM 1998 C C . GLU A 1 221 ? 40.898 41.435 57.461 1.00 25.68 221 GLU A C 1
ATOM 1999 O O . GLU A 1 221 ? 39.757 41.878 57.636 1.00 25.83 221 GLU A O 1
ATOM 2006 N N . LYS A 1 222 ? 41.956 41.880 58.120 1.00 26.44 222 LYS A N 1
ATOM 2007 C CA . LYS A 1 222 ? 41.823 42.997 59.033 1.00 27.45 222 LYS A CA 1
ATOM 2008 C C . LYS A 1 222 ? 41.361 44.262 58.297 1.00 25.89 222 LYS A C 1
ATOM 2009 O O . LYS A 1 222 ? 40.475 44.962 58.776 1.00 26.70 222 LYS A O 1
ATOM 2019 N N . ALA A 1 223 ? 41.946 44.540 57.130 1.00 24.27 223 ALA A N 1
ATOM 2020 C CA . ALA A 1 223 ? 41.581 45.724 56.358 1.00 23.54 223 ALA A CA 1
ATOM 2021 C C . ALA A 1 223 ? 40.127 45.660 55.910 1.00 22.50 223 ALA A C 1
ATOM 2022 O O . ALA A 1 223 ? 39.479 46.695 55.783 1.00 23.98 223 ALA A O 1
ATOM 2025 N N . VAL A 1 224 ? 39.630 44.449 55.649 1.00 20.61 224 VAL A N 1
ATOM 2026 C CA . VAL A 1 224 ? 38.229 44.272 55.269 1.00 22.43 224 VAL A CA 1
ATOM 2027 C C . VAL A 1 224 ? 37.369 44.585 56.479 1.00 24.39 224 VAL A C 1
ATOM 2028 O O . VAL A 1 224 ? 36.389 45.312 56.393 1.00 24.13 224 VAL A O 1
ATOM 2033 N N . ASN A 1 225 ? 37.795 44.078 57.625 1.00 27.27 225 ASN A N 1
ATOM 2034 C CA . ASN A 1 225 ? 37.083 44.320 58.868 1.00 32.05 225 ASN A CA 1
ATOM 2035 C C . ASN A 1 225 ? 37.136 45.777 59.300 1.00 32.86 225 ASN A C 1
ATOM 2036 O O . ASN A 1 225 ? 36.197 46.277 59.915 1.00 34.98 225 ASN A O 1
ATOM 2044 N N . ASP A 1 226 ? 38.219 46.463 58.982 1.00 33.80 226 ASP A N 1
ATOM 2045 C CA . ASP A 1 226 ? 38.318 47.869 59.320 1.00 34.65 226 ASP A CA 1
ATOM 2046 C C . ASP A 1 226 ? 37.597 48.737 58.282 1.00 33.81 226 ASP A C 1
ATOM 2047 O O . ASP A 1 226 ? 37.625 49.968 58.375 1.00 36.50 226 ASP A O 1
ATOM 2053 N N . GLY A 1 227 ? 36.972 48.093 57.288 1.00 31.00 227 GLY A N 1
ATOM 2054 C CA . GLY A 1 227 ? 36.231 48.818 56.262 1.00 27.78 227 GLY A CA 1
ATOM 2055 C C . GLY A 1 227 ? 37.096 49.475 55.177 1.00 27.46 227 GLY A C 1
ATOM 2056 O O . GLY A 1 227 ? 36.549 50.139 54.290 1.00 28.20 227 GLY A O 1
ATOM 2058 N N . LYS A 1 228 ? 38.428 49.282 55.222 1.00 24.71 228 LYS A N 1
ATOM 2059 C CA . LYS A 1 228 ? 39.327 49.905 54.231 1.00 24.90 228 LYS A CA 1
ATOM 2060 C C . LYS A 1 228 ? 39.374 49.135 52.907 1.00 23.93 228 LYS A C 1
ATOM 2061 O O . LYS A 1 228 ? 39.440 49.744 51.828 1.00 23.50 228 LYS A O 1
ATOM 2071 N N . LEU A 1 229 ? 39.393 47.791 53.001 1.00 22.85 229 LEU A N 1
ATOM 2072 C CA . LEU A 1 229 ? 39.353 46.914 51.816 1.00 20.52 229 LEU A CA 1
ATOM 2073 C C . LEU A 1 229 ? 37.902 46.474 51.645 1.00 18.38 229 LEU A C 1
ATOM 2074 O O . LEU A 1 229 ? 37.285 46.009 52.608 1.00 21.31 229 LEU A O 1
ATOM 2080 N N . ALA A 1 230 ? 37.365 46.607 50.448 1.00 16.30 230 ALA A N 1
ATOM 2081 C CA . ALA A 1 230 ? 35.966 46.262 50.206 1.00 16.11 230 ALA A CA 1
ATOM 2082 C C . ALA A 1 230 ? 35.722 44.756 50.319 1.00 17.22 230 ALA A C 1
ATOM 2083 O O . ALA A 1 230 ? 34.649 44.330 50.737 1.00 17.53 230 ALA A O 1
ATOM 2086 N N . ALA A 1 231 ? 36.719 43.966 49.919 1.00 16.07 231 ALA A N 1
ATOM 2087 C CA . ALA A 1 231 ? 36.604 42.513 49.922 1.00 14.42 231 ALA A CA 1
ATOM 2088 C C . ALA A 1 231 ? 37.936 41.877 49.510 1.00 14.47 231 ALA A C 1
ATOM 2089 O O . ALA A 1 231 ? 38.841 42.547 49.001 1.00 13.12 231 ALA A O 1
ATOM 2092 N N . THR A 1 232 ? 38.040 40.588 49.783 1.00 15.15 232 THR A N 1
ATOM 2093 C CA . THR A 1 232 ? 39.164 39.788 49.360 1.00 13.60 232 THR A CA 1
ATOM 2094 C C . THR A 1 232 ? 38.673 38.361 49.135 1.00 15.53 232 THR A C 1
ATOM 2095 O O . THR A 1 232 ? 37.676 37.928 49.737 1.00 16.69 232 THR A O 1
ATOM 2101 N N . ILE A 1 233 ? 39.299 37.671 48.209 1.00 14.02 233 ILE A N 1
ATOM 2102 C CA . ILE A 1 233 ? 38.962 36.276 47.948 1.00 14.92 233 ILE A CA 1
ATOM 2103 C C . ILE A 1 233 ? 39.902 35.408 48.796 1.00 14.75 233 ILE A C 1
ATOM 2104 O O . ILE A 1 233 ? 41.102 35.335 48.521 1.00 13.83 233 ILE A O 1
ATOM 2110 N N . ALA A 1 234 ? 39.390 34.796 49.851 1.00 14.06 234 ALA A N 1
ATOM 2111 C CA . ALA A 1 234 ? 40.256 34.011 50.735 1.00 15.36 234 ALA A CA 1
ATOM 2112 C C . ALA A 1 234 ? 40.649 32.661 50.145 1.00 14.17 234 ALA A C 1
ATOM 2113 O O . ALA A 1 234 ? 39.822 31.924 49.610 1.00 15.93 234 ALA A O 1
ATOM 2116 N N . GLN A 1 235 ? 41.937 32.386 50.195 1.00 14.17 235 GLN A N 1
ATOM 2117 C CA . GLN A 1 235 ? 42.468 31.080 49.826 1.00 12.61 235 GLN A CA 1
ATOM 2118 C C . GLN A 1 235 ? 42.813 30.386 51.109 1.00 12.66 235 GLN A C 1
ATOM 2119 O O . GLN A 1 235 ? 42.768 30.998 52.174 1.00 13.09 235 GLN A O 1
ATOM 2128 N N . LEU A 1 236 ? 43.212 29.136 51.027 1.00 14.03 236 LEU A N 1
ATOM 2129 C CA . LEU A 1 236 ? 43.604 28.403 52.231 1.00 15.70 236 LEU A CA 1
ATOM 2130 C C . LEU A 1 236 ? 45.063 27.947 52.112 1.00 14.60 236 LEU A C 1
ATOM 2131 O O . LEU A 1 236 ? 45.347 26.756 51.946 1.00 14.31 236 LEU A O 1
ATOM 2137 N N . PRO A 1 237 ? 46.023 28.897 52.229 1.00 15.42 237 PRO A N 1
ATOM 2138 C CA . PRO A 1 237 ? 47.470 28.597 52.097 1.00 14.57 237 PRO A CA 1
ATOM 2139 C C . PRO A 1 237 ? 47.935 27.447 52.989 1.00 13.55 237 PRO A C 1
ATOM 2140 O O . PRO A 1 237 ? 48.667 26.575 52.521 1.00 14.85 237 PRO A O 1
ATOM 2144 N N . ASP A 1 238 ? 47.498 27.444 54.251 1.00 12.82 238 ASP A N 1
ATOM 2145 C CA . ASP A 1 238 ? 47.887 26.384 55.183 1.00 17.98 238 ASP A CA 1
ATOM 2146 C C . ASP A 1 238 ? 47.436 25.001 54.699 1.00 18.40 238 ASP A C 1
ATOM 2147 O O . ASP A 1 238 ? 48.167 24.009 54.836 1.00 18.59 238 ASP A O 1
ATOM 2153 N N . GLN A 1 239 ? 46.244 24.934 54.128 1.00 16.79 239 GLN A N 1
ATOM 2154 C CA . GLN A 1 239 ? 45.741 23.682 53.622 1.00 18.47 239 GLN A CA 1
ATOM 2155 C C . GLN A 1 239 ? 46.457 23.286 52.346 1.00 18.85 239 GLN A C 1
ATOM 2156 O O . GLN A 1 239 ? 46.629 22.097 52.078 1.00 19.39 239 GLN A O 1
ATOM 2165 N N . ILE A 1 240 ? 46.886 24.266 51.542 1.00 18.43 240 ILE A N 1
ATOM 2166 C CA . ILE A 1 240 ? 47.675 23.934 50.355 1.00 17.03 240 ILE A CA 1
ATOM 2167 C C . ILE A 1 240 ? 49.004 23.278 50.791 1.00 15.48 240 ILE A C 1
ATOM 2168 O O . ILE A 1 240 ? 49.387 22.233 50.248 1.00 16.01 240 ILE A O 1
ATOM 2174 N N . GLY A 1 241 ? 49.649 23.851 51.816 1.00 13.44 241 GLY A N 1
ATOM 2175 C CA . GLY A 1 241 ? 50.895 23.294 52.328 1.00 13.98 241 GLY A CA 1
ATOM 2176 C C . GLY A 1 241 ? 50.710 21.901 52.943 1.00 16.53 241 GLY A C 1
ATOM 2177 O O . GLY A 1 241 ? 51.516 20.997 52.705 1.00 14.27 241 GLY A O 1
ATOM 2179 N N . ALA A 1 242 ? 49.632 21.720 53.727 1.00 16.70 242 ALA A N 1
ATOM 2180 C CA . ALA A 1 242 ? 49.370 20.428 54.372 1.00 17.10 242 ALA A CA 1
ATOM 2181 C C . ALA A 1 242 ? 49.039 19.374 53.348 1.00 17.09 242 ALA A C 1
ATOM 2182 O O . ALA A 1 242 ? 49.565 18.254 53.401 1.00 18.92 242 ALA A O 1
ATOM 2185 N N . LYS A 1 243 ? 48.196 19.737 52.402 1.00 17.05 243 LYS A N 1
ATOM 2186 C CA . LYS A 1 243 ? 47.810 18.837 51.339 1.00 17.42 243 LYS A CA 1
ATOM 2187 C C . LYS A 1 243 ? 49.037 18.371 50.546 1.00 17.92 243 LYS A C 1
ATOM 2188 O O . LYS A 1 243 ? 49.142 17.199 50.182 1.00 16.47 243 LYS A O 1
ATOM 2198 N N . GLY A 1 244 ? 49.977 19.283 50.308 1.00 15.87 244 GLY A N 1
ATOM 2199 C CA . GLY A 1 244 ? 51.209 18.915 49.625 1.00 15.05 244 GLY A CA 1
ATOM 2200 C C . GLY A 1 244 ? 51.992 17.820 50.363 1.00 15.59 244 GLY A C 1
ATOM 2201 O O . GLY A 1 244 ? 52.479 16.873 49.735 1.00 15.89 244 GLY A O 1
ATO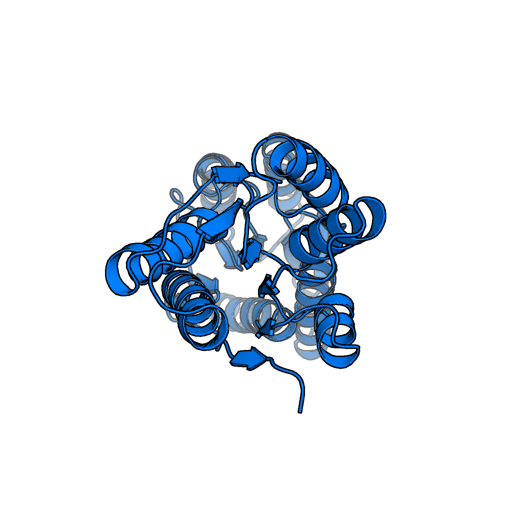M 2203 N N . VAL A 1 245 ? 52.115 17.942 51.698 1.00 14.97 245 VAL A N 1
ATOM 2204 C CA . VAL A 1 245 ? 52.883 16.965 52.479 1.00 17.68 245 VAL A CA 1
ATOM 2205 C C . VAL A 1 245 ? 52.115 15.650 52.576 1.00 18.28 245 VAL A C 1
ATOM 2206 O O . VAL A 1 245 ? 52.697 14.567 52.511 1.00 20.31 245 VAL A O 1
ATOM 2211 N N . GLU A 1 246 ? 50.805 15.752 52.727 1.00 18.26 246 GLU A N 1
ATOM 2212 C CA . GLU A 1 246 ? 49.973 14.576 52.764 1.00 19.68 246 GLU A CA 1
ATOM 2213 C C . GLU A 1 246 ? 50.115 13.784 51.461 1.00 18.75 246 GLU A C 1
ATOM 2214 O O . GLU A 1 246 ? 50.296 12.564 51.475 1.00 18.89 246 GLU A O 1
ATOM 2221 N N . THR A 1 247 ? 50.034 14.484 50.338 1.00 17.77 247 THR A N 1
ATOM 2222 C CA . THR A 1 247 ? 50.169 13.853 49.031 1.00 18.05 247 THR A CA 1
ATOM 2223 C C . THR A 1 247 ? 51.573 13.258 48.876 1.00 18.54 247 THR A C 1
ATOM 2224 O O . THR A 1 247 ? 51.736 12.204 48.275 1.00 19.00 247 THR A O 1
ATOM 2230 N N . ALA A 1 248 ? 52.574 13.937 49.444 1.00 17.45 248 ALA A N 1
ATOM 2231 C CA . ALA A 1 248 ? 53.955 13.463 49.393 1.00 18.84 248 ALA A CA 1
ATOM 2232 C C . ALA A 1 248 ? 54.082 12.116 50.120 1.00 20.32 248 ALA A C 1
ATOM 2233 O O . ALA A 1 248 ? 54.776 11.205 49.651 1.00 19.72 248 ALA A O 1
ATOM 2236 N N . ASP A 1 249 ? 53.401 12.025 51.264 1.00 21.57 249 ASP A N 1
ATOM 2237 C CA . ASP A 1 249 ? 53.381 10.809 52.073 1.00 22.74 249 ASP A CA 1
ATOM 2238 C C . ASP A 1 249 ? 52.805 9.637 51.279 1.00 22.90 249 ASP A C 1
ATOM 2239 O O . ASP A 1 249 ? 53.425 8.587 51.214 1.00 22.71 249 ASP A O 1
ATOM 2245 N N . LYS A 1 250 ? 51.646 9.831 50.663 1.00 22.76 250 LYS A N 1
ATOM 2246 C CA . LYS A 1 250 ? 51.033 8.793 49.843 1.00 25.75 250 LYS A CA 1
ATOM 2247 C C . LYS A 1 250 ? 51.963 8.322 48.731 1.00 26.62 250 LYS A C 1
ATOM 2248 O O . LYS A 1 250 ? 52.148 7.117 48.552 1.00 28.87 250 LYS A O 1
ATOM 2258 N N . VAL A 1 251 ? 52.539 9.268 47.974 1.00 25.21 251 VAL A N 1
ATOM 2259 C CA . VAL A 1 251 ? 53.455 8.922 46.874 1.00 24.70 251 VAL A CA 1
ATOM 2260 C C . VAL A 1 251 ? 54.599 8.025 47.378 1.00 25.85 251 VAL A C 1
ATOM 2261 O O . VAL A 1 251 ? 54.925 6.990 46.765 1.00 27.01 251 VAL A O 1
ATOM 2266 N N . LEU A 1 252 ? 55.189 8.407 48.506 1.00 25.32 252 LEU A N 1
ATOM 2267 C CA . LEU A 1 252 ? 56.269 7.634 49.074 1.00 27.38 252 LEU A CA 1
ATOM 2268 C C . LEU A 1 252 ? 55.778 6.257 49.491 1.00 29.34 252 LEU A C 1
ATOM 2269 O O . LEU A 1 252 ? 56.528 5.289 49.404 1.00 29.07 252 LEU A O 1
ATOM 2275 N N . LYS A 1 253 ? 54.514 6.192 49.955 1.00 31.27 253 LYS A N 1
ATOM 2276 C CA . LYS A 1 253 ? 53.898 4.933 50.387 1.00 33.44 253 LYS A CA 1
ATOM 2277 C C . LYS A 1 253 ? 53.414 4.093 49.208 1.00 34.66 253 LYS A C 1
ATOM 2278 O O . LYS A 1 253 ? 52.820 3.025 49.405 1.00 36.24 253 LYS A O 1
ATOM 2288 N N . GLY A 1 254 ? 53.639 4.584 47.995 1.00 34.50 254 GLY A N 1
ATOM 2289 C CA . GLY A 1 254 ? 53.279 3.825 46.812 1.00 35.82 254 GLY A CA 1
ATOM 2290 C C . GLY A 1 254 ? 51.829 3.955 46.428 1.00 36.97 254 GLY A C 1
ATOM 2291 O O . GLY A 1 254 ? 51.365 3.306 45.474 1.00 39.78 254 GLY A O 1
ATOM 2293 N N . GLU A 1 255 ? 51.096 4.768 47.164 1.00 34.97 255 GLU A N 1
ATOM 2294 C CA . GLU A 1 255 ? 49.704 4.974 46.850 1.00 35.77 255 GLU A CA 1
ATOM 2295 C C . GLU A 1 255 ? 49.598 5.919 45.684 1.00 36.59 255 GLU A C 1
ATOM 2296 O O . GLU A 1 255 ? 50.394 6.839 45.565 1.00 37.14 255 GLU A O 1
ATOM 2303 N N . LYS A 1 256 ? 48.656 5.695 44.804 1.00 36.40 256 LYS A N 1
ATOM 2304 C CA . LYS A 1 256 ? 48.504 6.605 43.699 1.00 36.48 256 LYS A CA 1
ATOM 2305 C C . LYS A 1 256 ? 47.701 7.827 44.135 1.00 34.91 256 LYS A C 1
ATOM 2306 O O . LYS A 1 256 ? 46.893 7.760 45.078 1.00 34.92 256 LYS A O 1
ATOM 2316 N N . VAL A 1 257 ? 47.962 8.954 43.492 1.00 32.27 257 VAL A N 1
ATOM 2317 C CA . VAL A 1 257 ? 47.302 10.201 43.860 1.00 27.15 257 VAL A CA 1
ATOM 2318 C C . VAL A 1 257 ? 46.684 10.852 42.639 1.00 24.90 257 VAL A C 1
ATOM 2319 O O . VAL A 1 257 ? 47.011 10.471 41.505 1.00 24.26 257 VAL A O 1
ATOM 2324 N N . GLN A 1 258 ? 45.768 11.806 42.878 1.00 24.03 258 GLN A N 1
ATOM 2325 C CA . GLN A 1 258 ? 45.153 12.569 41.783 1.00 24.26 258 GLN A CA 1
ATOM 2326 C C . GLN A 1 258 ? 46.182 13.540 41.210 1.00 21.75 258 GLN A C 1
ATOM 2327 O O . GLN A 1 258 ? 47.059 14.000 41.940 1.00 21.10 258 GLN A O 1
ATOM 2336 N N . ALA A 1 259 ? 46.073 13.851 39.929 1.00 19.94 259 ALA A N 1
ATOM 2337 C CA . ALA A 1 259 ? 47.005 14.782 39.292 1.00 20.62 259 ALA A CA 1
ATOM 2338 C C . ALA A 1 259 ? 46.738 16.239 39.705 1.00 20.98 259 ALA A C 1
ATOM 2339 O O . ALA A 1 259 ? 47.614 17.098 39.579 1.00 18.79 259 ALA A O 1
ATOM 2342 N N . LYS A 1 260 ? 45.543 16.499 40.220 1.00 21.44 260 LYS A N 1
ATOM 2343 C CA . LYS A 1 260 ? 45.143 17.841 40.578 1.00 22.29 260 LYS A CA 1
ATOM 2344 C C . LYS A 1 260 ? 44.246 17.796 41.800 1.00 24.07 260 LYS A C 1
ATOM 2345 O O . LYS A 1 260 ? 43.310 17.008 41.848 1.00 24.62 260 LYS A O 1
ATOM 2355 N N . TYR A 1 261 ? 44.559 18.619 42.788 1.00 23.72 261 TYR A N 1
ATOM 2356 C CA . TYR A 1 261 ? 43.762 18.730 44.000 1.00 23.24 261 TYR A CA 1
ATOM 2357 C C . TYR A 1 261 ? 43.360 20.182 44.188 1.00 23.87 261 TYR A C 1
ATOM 2358 O O . TYR A 1 261 ? 44.215 21.050 44.352 1.00 22.99 261 TYR A O 1
ATOM 2369 N N . PRO A 1 262 ? 42.061 20.480 44.108 1.00 25.50 262 PRO A N 1
ATOM 2370 C CA . PRO A 1 262 ? 41.556 21.838 44.277 1.00 24.52 262 PRO A CA 1
ATOM 2371 C C . PRO A 1 262 ? 41.382 22.208 45.746 1.00 23.55 262 PRO A C 1
ATOM 2372 O O . PRO A 1 262 ? 41.156 21.343 46.605 1.00 24.26 262 PRO A O 1
ATOM 2376 N N . VAL A 1 263 ? 41.527 23.491 46.028 1.00 20.38 263 VAL A N 1
ATOM 2377 C CA . VAL A 1 263 ? 41.333 24.007 47.370 1.00 19.64 263 VAL A CA 1
ATOM 2378 C C . VAL A 1 263 ? 40.310 25.112 47.224 1.00 18.99 263 VAL A C 1
ATOM 2379 O O . VAL A 1 263 ? 40.392 25.887 46.278 1.00 19.06 263 VAL A O 1
ATOM 2384 N N . ASP A 1 264 ? 39.344 25.170 48.126 1.00 17.56 264 ASP A N 1
ATOM 2385 C CA . ASP A 1 264 ? 38.223 26.105 47.979 1.00 20.23 264 ASP A CA 1
ATOM 2386 C C . ASP A 1 264 ? 38.573 27.585 48.198 1.00 17.73 264 ASP A C 1
ATOM 2387 O O . ASP A 1 264 ? 39.471 27.916 48.979 1.00 16.22 264 ASP A O 1
ATOM 2393 N N . LEU A 1 265 ? 37.807 28.440 47.500 1.00 16.70 265 LEU A N 1
ATOM 2394 C CA . LEU A 1 265 ? 37.884 29.900 47.632 1.00 17.64 265 LEU A CA 1
ATOM 2395 C C . LEU A 1 265 ? 36.634 30.391 48.371 1.00 19.02 265 LEU A C 1
ATOM 2396 O O . LEU A 1 265 ? 35.586 29.742 48.317 1.00 19.19 265 LEU A O 1
ATOM 2402 N N . LYS A 1 266 ? 36.737 31.545 49.017 1.00 16.60 266 LYS A N 1
ATOM 2403 C CA . LYS A 1 266 ? 35.596 32.150 49.696 1.00 17.72 266 LYS A CA 1
ATOM 2404 C C . LYS A 1 266 ? 35.642 33.681 49.588 1.00 17.59 266 LYS A C 1
ATOM 2405 O O . LYS A 1 266 ? 36.657 34.305 49.888 1.00 17.19 266 LYS A O 1
ATOM 2415 N N . LEU A 1 267 ? 34.570 34.288 49.138 1.00 17.45 267 LEU A N 1
ATOM 2416 C CA . LEU A 1 267 ? 34.522 35.746 49.128 1.00 19.48 267 LEU A CA 1
ATOM 2417 C C . LEU A 1 267 ? 34.400 36.256 50.557 1.00 20.86 267 LEU A C 1
ATOM 2418 O O . LEU A 1 267 ? 33.545 35.787 51.333 1.00 22.57 267 LEU A O 1
ATOM 2424 N N . VAL A 1 268 ? 35.245 37.199 50.919 1.00 19.89 268 VAL A N 1
ATOM 2425 C CA . VAL A 1 268 ? 35.195 37.763 52.265 1.00 18.93 268 VAL A CA 1
ATOM 2426 C C . VAL A 1 268 ? 34.832 39.237 52.226 1.00 21.80 268 VAL A C 1
ATOM 2427 O O . VAL A 1 268 ? 35.477 40.054 51.531 1.00 17.79 268 VAL A O 1
ATOM 2432 N N . VAL A 1 269 ? 33.777 39.566 52.953 1.00 23.06 269 VAL A N 1
ATOM 2433 C CA . VAL A 1 269 ? 33.308 40.937 53.052 1.00 26.66 269 VAL A CA 1
ATOM 2434 C C . VAL A 1 269 ? 33.036 41.239 54.530 1.00 29.58 269 VAL A C 1
ATOM 2435 O O . VAL A 1 269 ? 32.931 40.318 55.341 1.00 30.51 269 VAL A O 1
ATOM 2440 N N . LYS A 1 270 ? 32.984 42.495 54.904 1.00 33.44 270 LYS A N 1
ATOM 2441 C CA . LYS A 1 270 ? 32.711 42.827 56.308 1.00 39.82 270 LYS A CA 1
ATOM 2442 C C . LYS A 1 270 ? 31.273 42.437 56.676 1.00 42.74 270 LYS A C 1
ATOM 2443 O O . LYS A 1 270 ? 30.358 42.666 55.871 1.00 41.04 270 LYS A O 1
ATOM 2453 N N . GLN A 1 271 ? 31.101 41.889 57.901 1.00 46.11 271 GLN A N 1
ATOM 2454 C CA . GLN A 1 271 ? 29.782 41.425 58.406 1.00 51.92 271 GLN A CA 1
ATOM 2455 C C . GLN A 1 271 ? 29.435 40.032 57.891 1.00 54.84 271 GLN A C 1
ATOM 2456 O O . GLN A 1 271 ? 28.989 39.939 56.710 1.00 57.62 271 GLN A O 1
#

GO terms:
  GO:0042597 periplasmic space (C, EXP)
  GO:0005515 protein binding (F, IPI)
  GO:0030288 outer membrane-bounded periplasmic space (C, IDA)
  GO:0015752 D-ribose transmembrane transport (P, IDA)
  GO:0050918 positive chemotaxis (P, IDA)
  GO:0015752 D-ribose transmembrane transport (P, IMP)
  GO:0050918 positive chemotaxis (P, IMP)
  GO:0048029 monosaccharide binding (F, IPI)
  GO:0016020 membrane (C, IDA)
  GO:0016020 membrane (C, HDA)